Protein AF-A0A2L0NBP7-F1 (afdb_monomer)

Radius of gyration: 35.62 Å; Cα contacts (8 Å, |Δi|>4): 466; chains: 1; bounding box: 77×64×91 Å

Sequence (206 aa):
MTWGSNILGQLGDGTTTDRTTPVQVCAQGASAPCTSFLNGVTRAAAGYGHTVALRSDGTARTWGYNSSGQLGNGTTSGSTTPVRVCAVGLSAPCGTFESSLTAVAAGSQTLALRADGGVHAWGSNSFGLLGDGTTTDRSTPVRSVRSGRPRRASNRSPGPSPSPPPPTTPWRWSGPENPPLGRPGRPRHDERAGDRAAEHPRTGPA

Mean predicted aligned error: 14.27 Å

Foldseek 3Di:
DDFAQQCQLQLQCQDRDGHPDDDFHADAPDHPVHPHGDDQFPDKEDEPFKIWTQGPQQFIWIFGAFCLQQRQCQDRDGHNHTDFHAPAPDHPPHPHGGGQWDDWYYYQKIWTAHPVRWIWIAHQQCPPVRQQPDSGGHNHIHTHDDPDPPPPPPPPPPDPDDDDDDDDDDDDDDDDDDDDDDDDDDDDDYDDDDDDDDDDDDDDDD

pLDDT: mean 82.81, std 23.3, range [30.03, 98.88]

Nearest PDB structures (foldseek):
  4d9s-assembly1_A  TM=9.049E-01  e=9.715E-11  Arabidopsis thaliana
  8gqe-assembly1_B  TM=9.006E-01  e=1.094E-10  Arabidopsis thaliana
  6xzl-assembly1_A  TM=9.017E-01  e=5.737E-10  Arabidopsis thaliana
  6xzm-assembly2_B  TM=8.719E-01  e=6.852E-10  Arabidopsis thaliana
  6xzn-assembly1_A  TM=8.739E-01  e=1.569E-09  Arabidopsis thaliana

Secondary structure (DSSP, 8-state):
-EEE--TTSTT-SSS---EEEEEPPBPTT--SSPSSB---EEEEEE-SSEEEEEETTS-EEEEE--TT-TT-SS----EEEEEEPBPTT--SSPSSB--SEEEEEESSEEEEEETTS-EEEEE--TTSTT-SSS---EEEEEEPPP-PPP-------PPPPPPPPPPPPPPP--PPPPPPP-------------------------

Structure (mmCIF, N/CA/C/O backbone):
data_AF-A0A2L0NBP7-F1
#
_entry.id   AF-A0A2L0NBP7-F1
#
loop_
_atom_site.group_PDB
_atom_site.id
_atom_site.type_symbol
_atom_site.label_atom_id
_atom_site.label_alt_id
_atom_site.label_comp_id
_atom_site.label_asym_id
_atom_site.label_entity_id
_atom_site.label_seq_id
_atom_site.pdbx_PDB_ins_code
_atom_site.Cartn_x
_atom_site.Cartn_y
_atom_site.Cartn_z
_atom_site.occupancy
_atom_site.B_iso_or_equiv
_atom_site.auth_seq_id
_atom_site.auth_comp_id
_atom_site.auth_asym_id
_atom_site.auth_atom_id
_atom_site.pdbx_PDB_model_num
ATOM 1 N N . MET A 1 1 ? -10.677 -4.703 10.901 1.00 95.38 1 MET A N 1
ATOM 2 C CA . MET A 1 1 ? -10.021 -4.895 12.210 1.00 95.38 1 MET A CA 1
ATOM 3 C C . MET A 1 1 ? -8.689 -5.586 11.987 1.00 95.38 1 MET A C 1
ATOM 5 O O . MET A 1 1 ? -8.560 -6.276 10.980 1.00 95.38 1 MET A O 1
ATOM 9 N N . THR A 1 2 ? -7.744 -5.412 12.901 1.00 97.69 2 THR A N 1
ATOM 10 C CA . THR A 1 2 ? -6.413 -6.044 12.919 1.00 97.69 2 THR A CA 1
ATOM 11 C C . THR A 1 2 ? -6.094 -6.499 14.349 1.00 97.69 2 THR A C 1
ATOM 13 O O . THR A 1 2 ? -6.718 -6.022 15.294 1.00 97.69 2 THR A O 1
ATOM 16 N N . TRP A 1 3 ? -5.201 -7.469 14.527 1.00 98.38 3 TRP A N 1
ATOM 17 C CA . TRP A 1 3 ? -4.720 -7.947 15.833 1.00 98.38 3 TRP A CA 1
ATOM 18 C C . TRP A 1 3 ? -3.389 -8.689 15.650 1.00 98.38 3 TRP A C 1
ATOM 20 O O . TRP A 1 3 ? -2.999 -8.996 14.524 1.00 98.38 3 TRP A O 1
ATOM 30 N N . GLY A 1 4 ? -2.709 -8.996 16.751 1.00 98.31 4 GLY A N 1
ATOM 31 C CA . GLY A 1 4 ? -1.425 -9.690 16.790 1.00 98.31 4 GLY A CA 1
ATOM 32 C C . GLY A 1 4 ? -0.259 -8.752 17.096 1.00 98.31 4 GLY A C 1
ATOM 33 O O . GLY A 1 4 ? -0.403 -7.802 17.867 1.00 98.31 4 GLY A O 1
ATOM 34 N N . SER A 1 5 ? 0.899 -9.047 16.499 1.00 98.12 5 SER A N 1
ATOM 35 C CA . SER A 1 5 ? 2.119 -8.250 16.662 1.00 98.12 5 SER A CA 1
ATOM 36 C C . SER A 1 5 ? 1.986 -6.873 16.008 1.00 98.12 5 SER A C 1
ATOM 38 O O . SER A 1 5 ? 1.485 -6.765 14.887 1.00 98.12 5 SER A O 1
ATOM 40 N N . ASN A 1 6 ? 2.463 -5.832 16.688 1.00 98.31 6 ASN A N 1
ATOM 41 C CA . ASN A 1 6 ? 2.391 -4.440 16.252 1.00 98.31 6 ASN A CA 1
ATOM 42 C C . ASN A 1 6 ? 3.705 -3.668 16.428 1.00 98.31 6 ASN A C 1
ATOM 44 O O . ASN A 1 6 ? 3.715 -2.445 16.329 1.00 98.31 6 ASN A O 1
ATOM 48 N N . ILE A 1 7 ? 4.827 -4.340 16.679 1.00 98.12 7 ILE A N 1
ATOM 49 C CA . ILE A 1 7 ? 6.110 -3.665 16.944 1.00 98.12 7 ILE A CA 1
ATOM 50 C C . ILE A 1 7 ? 6.589 -2.750 15.799 1.00 98.12 7 ILE A C 1
ATOM 52 O O . ILE A 1 7 ? 7.400 -1.855 16.024 1.00 98.12 7 ILE A O 1
ATOM 56 N N . LEU A 1 8 ? 6.084 -2.948 14.577 1.00 98.25 8 LEU A N 1
ATOM 57 C CA . LEU A 1 8 ? 6.381 -2.139 13.389 1.00 98.25 8 LEU A CA 1
ATOM 58 C C . LEU A 1 8 ? 5.206 -1.228 12.993 1.00 98.25 8 LEU A C 1
ATOM 60 O O . LEU A 1 8 ? 5.257 -0.596 11.940 1.00 98.25 8 LEU A O 1
ATOM 64 N N . GLY A 1 9 ? 4.140 -1.171 13.798 1.00 98.31 9 GLY A N 1
ATOM 65 C CA . GLY A 1 9 ? 2.911 -0.440 13.489 1.00 98.31 9 GLY A CA 1
ATOM 66 C C . GLY A 1 9 ? 2.003 -1.145 12.478 1.00 98.31 9 GLY A C 1
ATOM 67 O O . GLY A 1 9 ? 1.113 -0.512 11.910 1.00 98.31 9 GLY A O 1
ATOM 68 N N . GLN A 1 10 ? 2.220 -2.437 12.204 1.00 98.44 10 GLN A N 1
ATOM 69 C CA . GLN A 1 10 ? 1.514 -3.188 11.158 1.00 98.44 10 GLN A CA 1
ATOM 70 C C . GLN A 1 10 ? 0.015 -3.396 11.425 1.00 98.44 10 GLN A C 1
ATOM 72 O O . GLN A 1 10 ? -0.724 -3.754 10.501 1.00 98.44 10 GLN A O 1
ATOM 77 N N . LEU A 1 11 ? -0.467 -3.127 12.644 1.00 98.56 11 LEU A N 1
ATOM 78 C CA . LEU A 1 11 ? -1.899 -3.132 12.944 1.00 98.56 11 LEU A CA 1
ATOM 79 C C . LEU A 1 11 ? -2.598 -1.845 12.500 1.00 98.56 11 LEU A C 1
ATOM 81 O O . LEU A 1 11 ? -3.805 -1.882 12.269 1.00 98.56 11 LEU A O 1
ATOM 85 N N . GLY A 1 12 ? -1.868 -0.742 12.316 1.00 98.44 12 GLY A N 1
ATOM 86 C CA . GLY A 1 12 ? -2.423 0.506 11.787 1.00 98.44 12 GLY A CA 1
ATOM 87 C C . GLY A 1 12 ? -3.319 1.263 12.771 1.00 98.44 12 GLY A C 1
ATOM 88 O O . GLY A 1 12 ? -4.146 2.072 12.352 1.00 98.44 12 GLY A O 1
ATOM 89 N N . ASP A 1 13 ? -3.203 0.972 14.066 1.00 98.44 13 ASP A N 1
ATOM 90 C CA . ASP A 1 13 ? -3.999 1.558 15.151 1.00 98.44 13 ASP A CA 1
ATOM 91 C C . ASP A 1 13 ? -3.345 2.809 15.770 1.00 98.44 13 ASP A C 1
ATOM 93 O O . ASP A 1 13 ? -3.760 3.278 16.831 1.00 98.44 13 ASP A O 1
ATOM 97 N N . GLY A 1 14 ? -2.318 3.347 15.104 1.00 98.06 14 GLY A N 1
ATOM 98 C CA . GLY A 1 14 ? -1.557 4.516 15.534 1.00 98.06 14 GLY A CA 1
ATOM 99 C C . GLY A 1 14 ? -0.575 4.241 16.672 1.00 98.06 14 GLY A C 1
ATOM 100 O O . GLY A 1 14 ? 0.074 5.174 17.139 1.00 98.06 14 GLY A O 1
ATOM 101 N N . THR A 1 15 ? -0.430 2.985 17.097 1.00 98.19 15 THR A N 1
ATOM 102 C CA . THR A 1 15 ? 0.489 2.561 18.157 1.00 98.19 15 THR A CA 1
ATOM 103 C C . THR A 1 15 ? 1.500 1.536 17.640 1.00 98.19 15 THR A C 1
ATOM 105 O O . THR A 1 15 ? 1.454 1.134 16.477 1.00 98.19 15 THR A O 1
ATOM 108 N N . THR A 1 16 ? 2.415 1.110 18.513 1.00 97.94 16 THR A N 1
ATOM 109 C CA . THR A 1 16 ? 3.295 -0.053 18.302 1.00 97.94 16 THR A CA 1
ATOM 110 C C . THR A 1 16 ? 3.046 -1.164 19.328 1.00 97.94 16 THR A C 1
ATOM 112 O O . THR A 1 16 ? 3.890 -2.028 19.562 1.00 97.94 16 THR A O 1
ATOM 115 N N . THR A 1 17 ? 1.885 -1.130 19.983 1.00 98.25 17 THR A N 1
ATOM 116 C CA . THR A 1 17 ? 1.519 -2.073 21.042 1.00 98.25 17 THR A CA 1
ATOM 117 C C . THR A 1 17 ? 0.773 -3.260 20.454 1.00 98.25 17 THR A C 1
ATOM 119 O O . THR A 1 17 ? -0.205 -3.076 19.725 1.00 98.25 17 THR A O 1
ATOM 122 N N . ASP A 1 18 ? 1.232 -4.468 20.777 1.00 98.56 18 ASP A N 1
ATOM 123 C CA . ASP A 1 18 ? 0.584 -5.717 20.380 1.00 98.56 18 ASP A CA 1
ATOM 124 C C . ASP A 1 18 ? -0.868 -5.768 20.868 1.00 98.56 18 ASP A C 1
ATOM 126 O O . ASP A 1 18 ? -1.212 -5.274 21.946 1.00 98.56 18 ASP A O 1
ATOM 130 N N . ARG A 1 19 ? -1.738 -6.395 20.077 1.00 98.31 19 ARG A N 1
ATOM 131 C CA . ARG A 1 19 ? -3.164 -6.520 20.391 1.00 98.31 19 ARG A CA 1
ATOM 132 C C . ARG A 1 19 ? -3.570 -7.980 20.384 1.00 98.31 19 ARG A C 1
ATOM 134 O O . ARG A 1 19 ? -3.557 -8.624 19.343 1.00 98.31 19 ARG A O 1
ATOM 141 N N . THR A 1 20 ? -3.988 -8.501 21.530 1.00 98.06 20 THR A N 1
ATOM 142 C CA . THR A 1 20 ? -4.549 -9.860 21.622 1.00 98.06 20 THR A CA 1
ATOM 143 C C . THR A 1 20 ? -6.029 -9.916 21.243 1.00 98.06 20 THR A C 1
ATOM 145 O O . THR A 1 20 ? -6.587 -10.999 21.086 1.00 98.06 20 THR A O 1
ATOM 148 N N . THR A 1 21 ? -6.661 -8.758 21.052 1.00 97.88 21 THR A N 1
ATOM 149 C CA . THR A 1 21 ? -8.048 -8.613 20.608 1.00 97.88 21 THR A CA 1
ATOM 150 C C . THR A 1 21 ? -8.129 -7.711 19.372 1.00 97.88 21 THR A C 1
ATOM 152 O O . THR A 1 21 ? -7.262 -6.855 19.177 1.00 97.88 21 THR A O 1
ATOM 155 N N . PRO A 1 22 ? -9.149 -7.884 18.510 1.00 98.50 22 PRO A N 1
ATOM 156 C CA . PRO A 1 22 ? -9.316 -7.053 17.322 1.00 98.50 22 PRO A CA 1
ATOM 157 C C . PRO A 1 22 ? -9.410 -5.554 17.642 1.00 98.50 22 PRO A C 1
ATOM 159 O O . PRO A 1 22 ? -10.256 -5.133 18.428 1.00 98.50 22 PRO A O 1
ATOM 162 N N . VAL A 1 23 ? -8.595 -4.743 16.965 1.00 98.44 23 VAL A N 1
ATOM 163 C CA . VAL A 1 23 ? -8.609 -3.275 17.019 1.00 98.44 23 VAL A CA 1
ATOM 164 C C . VAL A 1 23 ? -9.018 -2.678 15.667 1.00 98.44 23 VAL A C 1
ATOM 166 O O . VAL A 1 23 ? -8.826 -3.283 14.604 1.00 98.44 23 VAL A O 1
ATOM 169 N N . GLN A 1 24 ? -9.629 -1.492 15.695 1.00 98.31 24 GLN A N 1
ATOM 170 C CA . GLN A 1 24 ? -9.919 -0.728 14.483 1.00 98.31 24 GLN A CA 1
ATOM 171 C C . GLN A 1 24 ? -8.651 -0.067 13.935 1.00 98.31 24 GLN A C 1
ATOM 173 O O . GLN A 1 24 ? -7.823 0.445 14.681 1.00 98.31 24 GLN A O 1
ATOM 178 N N . VAL A 1 25 ? -8.542 -0.046 12.607 1.00 98.69 25 VAL A N 1
ATOM 179 C CA . VAL A 1 25 ? -7.457 0.639 11.897 1.00 98.69 25 VAL A CA 1
ATOM 180 C C . VAL A 1 25 ? -7.802 2.120 11.805 1.00 98.69 25 VAL A C 1
ATOM 182 O O . VAL A 1 25 ? -8.904 2.471 11.370 1.00 98.69 25 VAL A O 1
ATOM 185 N N . CYS A 1 26 ? -6.869 2.985 12.182 1.00 98.69 26 CYS A N 1
ATOM 186 C CA . CYS A 1 26 ? -7.020 4.431 12.109 1.00 98.69 26 CYS A CA 1
ATOM 187 C C . CYS A 1 26 ? -7.318 4.909 10.687 1.00 98.69 26 CYS A C 1
ATOM 189 O O . CYS A 1 26 ? -6.914 4.294 9.699 1.00 98.69 26 CYS A O 1
ATOM 191 N N . ALA A 1 27 ? -8.003 6.043 10.566 1.00 98.06 27 ALA A N 1
ATOM 192 C CA . ALA A 1 27 ? -8.067 6.749 9.298 1.00 98.06 27 ALA A CA 1
ATOM 193 C C . ALA A 1 27 ? -6.666 7.207 8.860 1.00 98.06 27 ALA A C 1
ATOM 195 O O . ALA A 1 27 ? -5.731 7.321 9.656 1.00 98.06 27 ALA A O 1
ATOM 196 N N . GLN A 1 28 ? -6.532 7.481 7.566 1.00 95.62 28 GLN A N 1
ATOM 197 C CA . GLN A 1 28 ? -5.281 7.956 6.989 1.00 95.62 28 GLN A CA 1
ATOM 198 C C . GLN A 1 28 ? -4.811 9.250 7.672 1.00 95.62 28 GLN A C 1
ATOM 200 O O . GLN A 1 28 ? -5.563 10.221 7.717 1.00 95.62 28 GLN A O 1
ATOM 205 N N . GLY A 1 29 ? -3.562 9.274 8.145 1.00 89.00 29 GLY A N 1
ATOM 206 C CA . GLY A 1 29 ? -2.963 10.450 8.790 1.00 89.00 29 GLY A CA 1
ATOM 207 C C . GLY A 1 29 ? -3.525 10.796 10.173 1.00 89.00 29 GLY A C 1
ATOM 208 O O . GLY A 1 29 ? -3.190 11.851 10.702 1.00 89.00 29 GLY A O 1
ATOM 209 N N . ALA A 1 30 ? -4.369 9.943 10.759 1.00 94.94 30 ALA A N 1
ATOM 210 C CA . ALA A 1 30 ? -4.786 10.105 12.146 1.00 94.94 30 ALA A CA 1
ATOM 211 C C . ALA A 1 30 ? -3.634 9.771 13.114 1.00 94.94 30 ALA A C 1
ATOM 213 O O . ALA A 1 30 ? -2.676 9.086 12.749 1.00 94.94 30 ALA A O 1
ATOM 214 N N . SER A 1 31 ? -3.774 10.221 14.359 1.00 93.56 31 SER A N 1
ATOM 215 C CA . SER A 1 31 ? -2.876 9.903 15.473 1.00 93.56 31 SER A CA 1
ATOM 216 C C . SER A 1 31 ? -3.651 9.156 16.554 1.00 93.56 31 SER A C 1
ATOM 218 O O . SER A 1 31 ? -4.830 9.439 16.773 1.00 93.56 31 SER A O 1
ATOM 220 N N . ALA A 1 32 ? -3.004 8.208 17.234 1.00 94.25 32 ALA A N 1
ATOM 221 C CA . ALA A 1 32 ? -3.623 7.513 18.358 1.00 94.25 32 ALA A CA 1
ATOM 222 C C . ALA A 1 32 ? -3.833 8.461 19.564 1.00 94.25 32 ALA A C 1
ATOM 224 O O . ALA A 1 32 ? -2.981 9.318 19.807 1.00 94.25 32 ALA A O 1
ATOM 225 N N . PRO A 1 33 ? -4.913 8.293 20.353 1.00 96.25 33 PRO A N 1
ATOM 226 C CA . PRO A 1 33 ? -6.029 7.375 20.125 1.00 96.25 33 PRO A CA 1
ATOM 227 C C . PRO A 1 33 ? -6.933 7.862 18.982 1.00 96.25 33 PRO A C 1
ATOM 229 O O . PRO A 1 33 ? -7.400 8.999 18.967 1.00 96.25 33 PRO A O 1
ATOM 232 N N . CYS A 1 34 ? -7.194 6.982 18.017 1.00 96.81 34 CYS A N 1
ATOM 233 C CA . CYS A 1 34 ? -7.921 7.354 16.811 1.00 96.81 34 CYS A CA 1
ATOM 234 C C . CYS A 1 34 ? -9.426 7.456 17.068 1.00 96.81 34 CYS A C 1
ATOM 236 O O . CYS A 1 34 ? -10.039 6.549 17.622 1.00 96.81 34 CYS A O 1
ATOM 238 N N . THR A 1 35 ? -10.024 8.551 16.605 1.00 97.44 35 THR A N 1
ATOM 239 C CA . THR A 1 35 ? -11.477 8.803 16.639 1.00 97.44 35 THR A CA 1
ATOM 240 C C . THR A 1 35 ? -12.132 8.666 15.263 1.00 97.44 35 THR A C 1
ATOM 242 O O . THR A 1 35 ? -13.349 8.759 15.128 1.00 97.44 35 THR A O 1
ATOM 245 N N . SER A 1 36 ? -11.325 8.432 14.228 1.00 97.81 36 SER A N 1
ATOM 246 C CA . SER A 1 36 ? -11.761 8.149 12.865 1.00 97.81 36 SER A CA 1
ATOM 247 C C . SER A 1 36 ? -11.018 6.928 12.336 1.00 97.81 36 SER A C 1
ATOM 249 O O . SER A 1 36 ? -9.847 6.706 12.657 1.00 97.81 36 SER A O 1
ATOM 251 N N . PHE A 1 37 ? -11.709 6.124 11.528 1.00 98.38 37 PHE A N 1
ATOM 252 C CA . PHE A 1 37 ? -11.243 4.794 11.144 1.00 98.38 37 PHE A CA 1
ATOM 253 C C . PHE A 1 37 ? -11.269 4.584 9.632 1.00 98.38 37 PHE A C 1
ATOM 255 O O . PHE A 1 37 ? -12.095 5.155 8.907 1.00 98.38 37 PHE A O 1
ATOM 262 N N . LEU A 1 38 ? -10.347 3.747 9.153 1.00 98.31 38 LEU A N 1
ATOM 263 C CA . LEU A 1 38 ? -10.275 3.350 7.754 1.00 98.31 38 LEU A CA 1
ATOM 264 C C . LEU A 1 38 ? -11.579 2.652 7.343 1.00 98.31 38 LEU A C 1
ATOM 266 O O . LEU A 1 38 ? -12.044 1.724 8.002 1.00 98.31 38 LEU A O 1
ATOM 270 N N . ASN A 1 39 ? -12.153 3.088 6.225 1.00 97.69 39 ASN A N 1
ATOM 271 C CA . ASN A 1 39 ? -13.436 2.609 5.718 1.00 97.69 39 ASN A CA 1
ATOM 272 C C . ASN A 1 39 ? -13.369 2.273 4.222 1.00 97.69 39 ASN A C 1
ATOM 274 O O . ASN A 1 39 ? -12.417 2.639 3.519 1.00 97.69 39 ASN A O 1
ATOM 278 N N . GLY A 1 40 ? -14.408 1.580 3.747 1.00 97.75 40 GLY A N 1
ATOM 279 C CA . GLY A 1 40 ? -14.544 1.185 2.346 1.00 97.75 40 GLY A CA 1
ATOM 280 C C . GLY A 1 40 ? -13.516 0.142 1.908 1.00 97.75 40 GLY A C 1
ATOM 281 O O . GLY A 1 40 ? -13.235 0.046 0.723 1.00 97.75 40 GLY A O 1
ATOM 282 N N . VAL A 1 41 ? -12.914 -0.605 2.838 1.00 98.50 41 VAL A N 1
ATOM 283 C CA . VAL A 1 41 ? -11.942 -1.662 2.522 1.00 98.50 41 VAL A CA 1
ATOM 284 C C . VAL A 1 41 ? -12.670 -2.862 1.917 1.00 98.50 41 VAL A C 1
ATOM 286 O O . VAL A 1 41 ? -13.593 -3.395 2.527 1.00 98.50 41 VAL A O 1
ATOM 289 N N . THR A 1 42 ? -12.241 -3.306 0.737 1.00 98.50 42 THR A N 1
ATOM 290 C CA . THR A 1 42 ? -12.803 -4.473 0.035 1.00 98.50 42 THR A CA 1
ATOM 291 C C . THR A 1 42 ? -11.868 -5.676 0.053 1.00 98.50 42 THR A C 1
ATOM 293 O O . THR A 1 42 ? -12.339 -6.811 -0.024 1.00 98.50 42 THR A O 1
ATOM 296 N N . ARG A 1 43 ? -10.552 -5.456 0.156 1.00 98.38 43 ARG A N 1
ATOM 297 C CA . ARG A 1 43 ? -9.520 -6.493 0.318 1.00 98.38 43 ARG A CA 1
ATOM 298 C C . ARG A 1 43 ? -8.390 -5.960 1.190 1.00 98.38 43 ARG A C 1
ATOM 300 O O . ARG A 1 43 ? -8.135 -4.759 1.207 1.00 98.38 43 ARG A O 1
ATOM 307 N N . ALA A 1 44 ? -7.681 -6.854 1.862 1.00 98.38 44 ALA A N 1
ATOM 308 C CA . ALA A 1 44 ? -6.451 -6.529 2.566 1.00 98.38 44 ALA A CA 1
ATOM 309 C C . ALA A 1 44 ? -5.461 -7.692 2.455 1.00 98.38 44 ALA A C 1
ATOM 311 O O . ALA A 1 44 ? -5.875 -8.836 2.269 1.00 98.38 44 ALA A O 1
ATOM 312 N N . ALA A 1 45 ? -4.174 -7.390 2.575 1.00 98.69 45 ALA A N 1
ATOM 313 C CA . ALA A 1 45 ? -3.103 -8.372 2.661 1.00 98.69 45 ALA A CA 1
ATOM 314 C C . ALA A 1 45 ? -2.062 -7.912 3.688 1.00 98.69 45 ALA A C 1
ATOM 316 O O . ALA A 1 45 ? -1.783 -6.717 3.804 1.00 98.69 45 ALA A O 1
ATOM 317 N N . ALA A 1 46 ? -1.495 -8.865 4.423 1.00 97.94 46 ALA A N 1
ATOM 318 C CA . ALA A 1 46 ? -0.403 -8.636 5.359 1.00 97.94 46 ALA A CA 1
ATOM 319 C C . ALA A 1 46 ? 0.894 -9.199 4.766 1.00 97.94 46 ALA A C 1
ATOM 321 O O . ALA A 1 46 ? 0.916 -10.334 4.294 1.00 97.94 46 ALA A O 1
ATOM 322 N N . GLY A 1 47 ? 1.948 -8.388 4.767 1.00 96.44 47 GLY A N 1
ATOM 323 C CA . GLY A 1 47 ? 3.311 -8.796 4.439 1.00 96.44 47 GLY A CA 1
ATOM 324 C C . GLY A 1 47 ? 4.118 -9.116 5.698 1.00 96.44 47 GLY A C 1
ATOM 325 O O . GLY A 1 47 ? 3.562 -9.315 6.775 1.00 96.44 47 GLY A O 1
ATOM 326 N N . TYR A 1 48 ? 5.449 -9.111 5.580 1.00 93.69 48 TYR A N 1
ATOM 327 C CA . TYR A 1 48 ? 6.355 -9.445 6.696 1.00 93.69 48 TYR A CA 1
ATOM 328 C C . TYR A 1 48 ? 6.174 -8.544 7.932 1.00 93.69 48 TYR A C 1
ATOM 330 O O . TYR A 1 48 ? 6.254 -8.994 9.069 1.00 93.69 48 TYR A O 1
ATOM 338 N N . GLY A 1 49 ? 5.921 -7.257 7.703 1.00 97.44 49 GLY A N 1
ATOM 339 C CA . GLY A 1 49 ? 5.762 -6.262 8.765 1.00 97.44 49 GLY A CA 1
ATOM 340 C C . GLY A 1 49 ? 4.963 -5.042 8.329 1.00 97.44 49 GLY A C 1
ATOM 341 O O . GLY A 1 49 ? 5.009 -4.015 8.992 1.00 97.44 49 GLY A O 1
ATOM 342 N N . HIS A 1 50 ? 4.274 -5.125 7.195 1.00 98.75 50 HIS A N 1
ATOM 343 C CA . HIS A 1 50 ? 3.444 -4.057 6.656 1.00 98.75 50 HIS A CA 1
ATOM 344 C C . HIS A 1 50 ? 2.112 -4.647 6.203 1.00 98.75 50 HIS A C 1
ATOM 346 O O . HIS A 1 50 ? 2.008 -5.845 5.941 1.00 98.75 50 HIS A O 1
ATOM 352 N N . THR A 1 51 ? 1.106 -3.800 6.083 1.00 98.81 51 THR A N 1
ATOM 353 C CA . THR A 1 51 ? -0.236 -4.185 5.662 1.00 98.81 51 THR A CA 1
ATOM 354 C C . THR A 1 51 ? -0.664 -3.289 4.514 1.00 98.81 51 THR A C 1
ATOM 356 O O . THR A 1 51 ? -0.341 -2.100 4.485 1.00 98.81 51 THR A O 1
ATOM 359 N N . VAL A 1 52 ? -1.402 -3.857 3.564 1.00 98.81 52 VAL A N 1
ATOM 360 C CA . VAL A 1 52 ? -2.037 -3.139 2.460 1.00 98.81 52 VAL A CA 1
ATOM 361 C C . VAL A 1 52 ? -3.542 -3.382 2.488 1.00 98.81 52 VAL A C 1
ATOM 363 O O . VAL A 1 52 ? -4.003 -4.506 2.682 1.00 98.81 52 VAL A O 1
ATOM 366 N N . ALA A 1 53 ? -4.320 -2.329 2.265 1.00 98.75 53 ALA A N 1
ATOM 367 C CA . ALA A 1 53 ? -5.763 -2.380 2.091 1.00 98.75 53 ALA A CA 1
ATOM 368 C C . ALA A 1 53 ? -6.158 -1.775 0.745 1.00 98.75 53 ALA A C 1
ATOM 370 O O . ALA A 1 53 ? -5.800 -0.638 0.435 1.00 98.75 53 ALA A O 1
ATOM 371 N N . LEU A 1 54 ? -6.947 -2.522 -0.022 1.00 98.81 54 LEU A N 1
ATOM 372 C CA . LEU A 1 54 ? -7.651 -2.042 -1.202 1.00 98.81 54 LEU A CA 1
ATOM 373 C C . LEU A 1 54 ? -9.012 -1.495 -0.784 1.00 98.81 54 LEU A C 1
ATOM 375 O O . LEU A 1 54 ? -9.770 -2.164 -0.075 1.00 98.81 54 LEU A O 1
ATOM 379 N N . ARG A 1 55 ? -9.331 -0.292 -1.250 1.00 98.56 55 ARG A N 1
ATOM 380 C CA . ARG A 1 55 ? -10.623 0.353 -1.032 1.00 98.56 55 ARG A CA 1
ATOM 381 C C . ARG A 1 55 ? -11.553 0.161 -2.231 1.00 98.56 55 ARG A C 1
ATOM 383 O O . ARG A 1 55 ? -11.113 -0.094 -3.349 1.00 98.56 55 ARG A O 1
ATOM 390 N N . SER A 1 56 ? -12.854 0.318 -2.001 1.00 98.31 56 SER A N 1
ATOM 391 C CA . SER A 1 56 ? -13.911 0.225 -3.016 1.00 98.31 56 SER A CA 1
ATOM 392 C C . SER A 1 56 ? -13.810 1.296 -4.103 1.00 98.31 56 SER A C 1
ATOM 394 O O . SER A 1 56 ? -14.341 1.105 -5.188 1.00 98.31 56 SER A O 1
ATOM 396 N N . ASP A 1 57 ? -13.110 2.400 -3.829 1.00 98.06 57 ASP A N 1
ATOM 397 C CA . ASP A 1 57 ? -12.782 3.449 -4.803 1.00 98.06 57 ASP A CA 1
ATOM 398 C C . ASP A 1 57 ? -11.607 3.072 -5.734 1.00 98.06 57 ASP A C 1
ATOM 400 O O . ASP A 1 57 ? -11.165 3.880 -6.550 1.00 98.06 57 ASP A O 1
ATOM 404 N N . GLY A 1 58 ? -11.077 1.850 -5.610 1.00 98.31 58 GLY A N 1
ATOM 405 C CA . GLY A 1 58 ? -9.958 1.353 -6.405 1.00 98.31 58 GLY A CA 1
ATOM 406 C C . GLY A 1 58 ? -8.598 1.910 -5.984 1.00 98.31 58 GLY A C 1
ATOM 407 O O . GLY A 1 58 ? -7.637 1.743 -6.733 1.00 98.31 58 GLY A O 1
ATOM 408 N N . THR A 1 59 ? -8.488 2.572 -4.828 1.00 98.38 59 THR A N 1
ATOM 409 C CA . THR A 1 59 ? -7.216 3.070 -4.281 1.00 98.38 59 THR A CA 1
ATOM 410 C C . THR A 1 59 ? -6.672 2.159 -3.177 1.00 98.38 59 THR A C 1
ATOM 412 O O . THR A 1 59 ? -7.426 1.464 -2.494 1.00 98.38 59 THR A O 1
ATOM 415 N N . ALA A 1 60 ? -5.351 2.170 -2.968 1.00 98.31 60 ALA A N 1
ATOM 416 C CA . ALA A 1 60 ? -4.700 1.414 -1.895 1.00 98.31 60 ALA A CA 1
ATOM 417 C C . ALA A 1 60 ? -4.238 2.311 -0.741 1.00 98.31 60 ALA A C 1
ATOM 419 O O . ALA A 1 60 ? -3.842 3.465 -0.944 1.00 98.31 60 ALA A O 1
ATOM 420 N N . ARG A 1 61 ? -4.256 1.761 0.473 1.00 98.75 61 ARG A N 1
ATOM 421 C CA . ARG A 1 61 ? -3.592 2.315 1.656 1.00 98.75 61 ARG A CA 1
ATOM 422 C C . ARG A 1 61 ? -2.639 1.293 2.248 1.00 98.75 61 ARG A C 1
ATOM 424 O O . ARG A 1 61 ? -2.947 0.107 2.244 1.00 98.75 61 ARG A O 1
ATOM 431 N N . THR A 1 62 ? -1.509 1.758 2.753 1.00 98.75 62 THR A N 1
ATOM 432 C CA . THR A 1 62 ? -0.435 0.919 3.298 1.00 98.75 62 THR A CA 1
ATOM 433 C C . THR A 1 62 ? 0.002 1.451 4.658 1.00 98.75 62 THR A C 1
ATOM 435 O O . THR A 1 62 ? -0.113 2.645 4.911 1.00 98.75 62 THR A O 1
ATOM 438 N N . TRP A 1 63 ? 0.451 0.588 5.565 1.00 98.88 63 TRP A N 1
ATOM 439 C CA . TRP A 1 63 ? 1.038 0.982 6.855 1.00 98.88 63 TRP A CA 1
ATOM 440 C C . TRP A 1 63 ? 1.959 -0.116 7.394 1.00 98.88 63 TRP A C 1
ATOM 442 O O . TRP A 1 63 ? 1.975 -1.232 6.879 1.00 98.88 63 TRP A O 1
ATOM 452 N N . GLY A 1 64 ? 2.718 0.202 8.435 1.00 98.75 64 GLY A N 1
ATOM 453 C CA . GLY A 1 64 ? 3.703 -0.653 9.081 1.00 98.75 64 GLY A CA 1
ATOM 454 C C . GLY A 1 64 ? 5.131 -0.364 8.614 1.00 98.75 64 GLY A C 1
ATOM 455 O O . GLY A 1 64 ? 5.520 0.785 8.391 1.00 98.75 64 GLY A O 1
ATOM 456 N N . TYR A 1 65 ? 5.910 -1.430 8.469 1.00 98.75 65 TYR A N 1
ATOM 457 C CA . TYR A 1 65 ? 7.307 -1.437 8.045 1.00 98.75 65 TYR A CA 1
ATOM 458 C C . TYR A 1 65 ? 7.523 -0.859 6.640 1.00 98.75 65 TYR A C 1
ATOM 460 O O . TYR A 1 65 ? 6.714 -1.089 5.742 1.00 98.75 65 TYR A O 1
ATOM 468 N N . ASN A 1 66 ? 8.635 -0.138 6.442 1.00 98.62 66 ASN A N 1
ATOM 469 C CA . ASN A 1 66 ? 8.910 0.550 5.175 1.00 98.62 66 ASN A CA 1
ATOM 470 C C . ASN A 1 66 ? 10.396 0.632 4.764 1.00 98.62 66 ASN A C 1
ATOM 472 O O . ASN A 1 66 ? 10.732 1.450 3.916 1.00 98.62 66 ASN A O 1
ATOM 476 N N . SER A 1 67 ? 11.315 -0.151 5.335 1.00 98.56 67 SER A N 1
ATOM 477 C CA . SER A 1 67 ? 12.762 0.060 5.101 1.00 98.56 67 SER A CA 1
ATOM 478 C C . SER A 1 67 ? 13.190 -0.028 3.625 1.00 98.56 67 SER A C 1
ATOM 480 O O . SER A 1 67 ? 14.082 0.705 3.209 1.00 98.56 67 SER A O 1
ATOM 482 N N . SER A 1 68 ? 12.519 -0.871 2.832 1.00 98.44 68 SER A N 1
ATOM 483 C CA . SER A 1 68 ? 12.728 -1.003 1.380 1.00 98.44 68 SER A CA 1
ATOM 484 C C . SER A 1 68 ? 11.669 -0.258 0.567 1.00 98.44 68 SER A C 1
ATOM 486 O O . SER A 1 68 ? 11.535 -0.485 -0.633 1.00 98.44 68 SER A O 1
ATOM 488 N N . GLY A 1 69 ? 10.853 0.583 1.203 1.00 98.38 69 GLY A N 1
ATOM 489 C CA . GLY A 1 69 ? 9.788 1.309 0.523 1.00 98.38 69 GLY A CA 1
ATOM 490 C C . GLY A 1 69 ? 8.495 0.511 0.323 1.00 98.38 69 GLY A C 1
ATOM 491 O O . GLY A 1 69 ? 7.740 0.810 -0.600 1.00 98.38 69 GLY A O 1
ATOM 492 N N . GLN A 1 70 ? 8.212 -0.503 1.158 1.00 98.75 70 GLN A N 1
ATOM 493 C CA . GLN A 1 70 ? 7.013 -1.356 1.038 1.00 98.75 70 GLN A CA 1
ATOM 494 C C . GLN A 1 70 ? 5.682 -0.587 1.094 1.00 98.75 70 GLN A C 1
ATOM 496 O O . GLN A 1 70 ? 4.665 -1.071 0.591 1.00 98.75 70 GLN A O 1
ATOM 501 N N . LEU A 1 71 ? 5.669 0.621 1.663 1.00 98.69 71 LEU A N 1
ATOM 502 C CA . LEU A 1 71 ? 4.480 1.467 1.719 1.00 98.69 71 LEU A CA 1
ATOM 503 C C . LEU A 1 71 ? 4.195 2.181 0.394 1.00 98.69 71 LEU A C 1
ATOM 505 O O . LEU A 1 71 ? 3.051 2.572 0.170 1.00 98.69 71 LEU A O 1
ATOM 509 N N . GLY A 1 72 ? 5.179 2.332 -0.496 1.00 98.50 72 GLY A N 1
ATOM 510 C CA . GLY A 1 72 ? 4.966 2.922 -1.822 1.00 98.50 72 GLY A CA 1
ATOM 511 C C . GLY A 1 72 ? 4.635 4.418 -1.790 1.00 98.50 72 GLY A C 1
ATOM 512 O O . GLY A 1 72 ? 4.064 4.945 -2.742 1.00 98.50 72 GLY A O 1
ATOM 513 N N . ASN A 1 73 ? 4.934 5.102 -0.684 1.00 98.25 73 ASN A N 1
ATOM 514 C CA . ASN A 1 73 ? 4.661 6.527 -0.458 1.00 98.25 73 ASN A CA 1
ATOM 515 C C . ASN A 1 73 ? 5.859 7.435 -0.811 1.00 98.25 73 ASN A C 1
ATOM 517 O O . ASN A 1 73 ? 5.862 8.617 -0.468 1.00 98.25 73 ASN A O 1
ATOM 521 N N . GLY A 1 74 ? 6.880 6.879 -1.465 1.00 97.94 74 GLY A N 1
ATOM 522 C CA . GLY A 1 74 ? 8.112 7.557 -1.857 1.00 97.94 74 GLY A CA 1
ATOM 523 C C . GLY A 1 74 ? 9.114 7.763 -0.723 1.00 97.94 74 GLY A C 1
ATOM 524 O O . GLY A 1 74 ? 10.122 8.431 -0.935 1.00 97.94 74 GLY A O 1
ATOM 525 N N . THR A 1 75 ? 8.877 7.183 0.456 1.00 97.81 75 THR A N 1
ATOM 526 C CA . THR A 1 75 ? 9.805 7.215 1.595 1.00 97.81 75 THR A CA 1
ATOM 527 C C . THR A 1 75 ? 10.222 5.802 2.004 1.00 97.81 75 THR A C 1
ATOM 529 O O . THR A 1 75 ? 9.685 4.816 1.498 1.00 97.81 75 THR A O 1
ATOM 532 N N . THR A 1 76 ? 11.174 5.706 2.934 1.00 98.19 76 THR A N 1
ATOM 533 C CA . THR A 1 76 ? 11.571 4.454 3.605 1.00 98.19 76 THR A CA 1
ATOM 534 C C . THR A 1 76 ? 11.238 4.449 5.104 1.00 98.19 76 THR A C 1
ATOM 536 O O . THR A 1 76 ? 11.641 3.560 5.855 1.00 98.19 76 THR A O 1
ATOM 539 N N . SER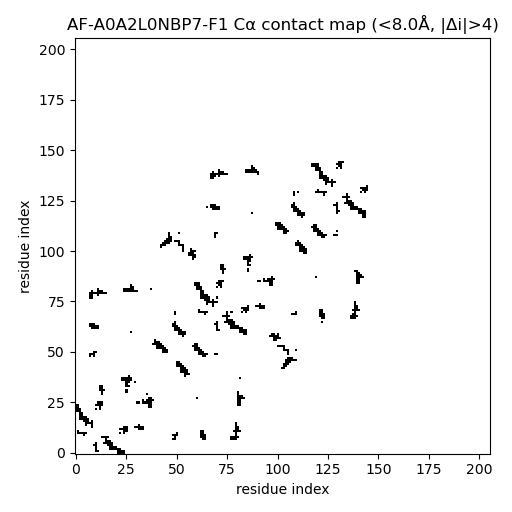 A 1 77 ? 10.471 5.442 5.561 1.00 98.25 77 SER A N 1
ATOM 540 C CA . SER A 1 77 ? 10.040 5.560 6.956 1.00 98.25 77 SER A CA 1
ATOM 541 C C . SER A 1 77 ? 8.747 4.787 7.182 1.00 98.25 77 SER A C 1
ATOM 543 O O . SER A 1 77 ? 7.796 4.938 6.410 1.00 98.25 77 SER A O 1
ATOM 545 N N . GLY A 1 78 ? 8.712 3.958 8.229 1.00 98.38 78 GLY A N 1
ATOM 546 C CA . GLY A 1 78 ? 7.510 3.225 8.633 1.00 98.38 78 GLY A CA 1
ATOM 547 C C . GLY A 1 78 ? 6.368 4.152 9.054 1.00 98.38 78 GLY A C 1
ATOM 548 O O . GLY A 1 78 ? 6.577 5.337 9.320 1.00 98.38 78 GLY A O 1
ATOM 549 N N . SER A 1 79 ? 5.152 3.614 9.126 1.00 98.56 79 SER A N 1
ATOM 550 C CA . SER A 1 79 ? 3.980 4.374 9.566 1.00 98.56 79 SER A CA 1
ATOM 551 C C . SER A 1 79 ? 3.036 3.525 10.406 1.00 98.56 79 SER A C 1
ATOM 553 O O . SER A 1 79 ? 2.649 2.441 9.991 1.00 98.56 79 SER A O 1
ATOM 555 N N . THR A 1 80 ? 2.629 4.021 11.574 1.00 98.62 80 THR A N 1
ATOM 556 C CA . THR A 1 80 ? 1.661 3.339 12.452 1.00 98.62 80 THR A CA 1
ATOM 557 C C . THR A 1 80 ? 0.207 3.592 12.048 1.00 98.62 80 THR A C 1
ATOM 559 O O . THR A 1 80 ? -0.703 3.030 12.656 1.00 98.62 80 THR A O 1
ATOM 562 N N . THR A 1 81 ? -0.037 4.416 11.024 1.00 98.50 81 THR A N 1
ATOM 563 C CA . THR A 1 81 ? -1.365 4.649 10.446 1.00 98.50 81 THR A CA 1
ATOM 564 C C . THR A 1 81 ? -1.332 4.554 8.921 1.00 98.50 81 THR A C 1
ATOM 566 O O . THR A 1 81 ? -0.267 4.655 8.311 1.00 98.50 81 THR A O 1
ATOM 569 N N . PRO A 1 82 ? -2.482 4.318 8.262 1.00 98.69 82 PRO A N 1
ATOM 570 C CA . PRO A 1 82 ? -2.521 4.195 6.810 1.00 98.69 82 PRO A CA 1
ATOM 571 C C . PRO A 1 82 ? -1.990 5.440 6.084 1.00 98.69 82 PRO A C 1
ATOM 573 O O . PRO A 1 82 ? -2.412 6.564 6.357 1.00 98.69 82 PRO A O 1
ATOM 576 N N . VAL A 1 83 ? -1.132 5.231 5.087 1.00 98.50 83 VAL A N 1
ATOM 577 C CA . VAL A 1 83 ? -0.660 6.238 4.129 1.00 98.50 83 VAL A CA 1
ATOM 578 C C . VAL A 1 83 ? -1.161 5.922 2.720 1.00 98.50 83 VAL A C 1
ATOM 580 O O . VAL A 1 83 ? -1.615 4.812 2.428 1.00 98.50 83 VAL A O 1
ATOM 583 N N . ARG A 1 84 ? -1.129 6.918 1.827 1.00 98.25 84 ARG A N 1
ATOM 584 C CA . ARG A 1 84 ? -1.460 6.714 0.409 1.00 98.25 84 ARG A CA 1
ATOM 585 C C . ARG A 1 84 ? -0.258 6.181 -0.355 1.00 98.25 84 ARG A C 1
ATOM 587 O O . ARG A 1 84 ? 0.865 6.617 -0.118 1.00 98.25 84 ARG A O 1
ATOM 594 N N . VAL A 1 85 ? -0.543 5.336 -1.338 1.00 98.62 85 VAL A N 1
ATOM 595 C CA . VAL A 1 85 ? 0.440 4.829 -2.298 1.00 98.62 85 VAL A CA 1
ATOM 596 C C . VAL A 1 85 ? 0.539 5.797 -3.479 1.00 98.62 85 VAL A C 1
ATOM 598 O O . VAL A 1 85 ? -0.481 6.126 -4.089 1.00 98.62 85 VAL A O 1
ATOM 601 N N . CYS A 1 86 ? 1.744 6.273 -3.787 1.00 98.56 86 CYS A N 1
ATOM 602 C CA . CYS A 1 86 ? 2.024 7.162 -4.917 1.00 98.56 86 CYS A CA 1
ATOM 603 C C . CYS A 1 86 ? 1.652 6.517 -6.246 1.00 98.56 86 CYS A C 1
ATOM 605 O O . CYS A 1 86 ? 1.797 5.314 -6.380 1.00 98.56 86 CYS A O 1
ATOM 607 N N . ALA A 1 87 ? 1.256 7.298 -7.248 1.00 97.88 87 ALA A N 1
ATOM 608 C CA . ALA A 1 87 ? 1.167 6.767 -8.605 1.00 97.88 87 ALA A CA 1
ATOM 609 C C . ALA A 1 87 ? 2.550 6.320 -9.128 1.00 97.88 87 ALA A C 1
ATOM 611 O O . ALA A 1 87 ? 3.587 6.827 -8.687 1.00 97.88 87 ALA A O 1
ATOM 612 N N . VAL A 1 88 ? 2.554 5.389 -10.087 1.00 96.69 88 VAL A N 1
ATOM 613 C CA . VAL A 1 88 ? 3.782 4.889 -10.729 1.00 96.69 88 VAL A CA 1
ATOM 614 C C . VAL A 1 88 ? 4.729 5.998 -11.187 1.00 96.69 88 VAL A C 1
ATOM 616 O O . VAL A 1 88 ? 4.316 6.947 -11.854 1.00 96.69 88 VAL A O 1
ATOM 619 N N . GLY A 1 89 ? 6.024 5.796 -10.923 1.00 88.38 89 GLY A N 1
ATOM 620 C CA . GLY A 1 89 ? 7.110 6.614 -11.472 1.00 88.38 89 GLY A CA 1
ATOM 621 C C . GLY A 1 89 ? 7.286 7.979 -10.807 1.00 88.38 89 GLY A C 1
ATOM 622 O O . GLY A 1 89 ? 8.008 8.821 -11.334 1.00 88.38 89 GLY A O 1
ATOM 623 N N . LEU A 1 90 ? 6.628 8.209 -9.671 1.00 93.50 90 LEU A N 1
ATOM 624 C CA . LEU A 1 90 ? 6.791 9.425 -8.883 1.00 93.50 90 LEU A CA 1
ATOM 625 C C . LEU A 1 90 ? 7.899 9.293 -7.834 1.00 93.50 90 LEU A C 1
ATOM 627 O O . LEU A 1 90 ? 8.360 8.196 -7.523 1.00 93.50 90 LEU A O 1
ATOM 631 N N . SER A 1 91 ? 8.252 10.432 -7.244 1.00 91.81 91 SER A N 1
ATOM 632 C CA . SER A 1 91 ? 9.056 10.548 -6.026 1.00 91.81 91 SER A CA 1
ATOM 633 C C . SER A 1 91 ? 8.259 11.322 -4.975 1.00 91.81 91 SER A C 1
ATOM 635 O O . SER A 1 91 ? 7.365 12.097 -5.322 1.00 91.81 91 SER A O 1
ATOM 637 N N . ALA A 1 92 ? 8.560 11.123 -3.690 1.00 92.19 92 ALA A N 1
ATOM 638 C CA . ALA A 1 92 ? 7.930 11.910 -2.632 1.00 92.19 92 ALA A CA 1
ATOM 639 C C . ALA A 1 92 ? 8.345 13.400 -2.706 1.00 92.19 92 ALA A C 1
ATOM 641 O O . ALA A 1 92 ? 9.492 13.686 -3.050 1.00 92.19 92 ALA A O 1
ATOM 642 N N . PRO A 1 93 ? 7.462 14.345 -2.322 1.00 94.50 93 PRO A N 1
ATOM 643 C CA . PRO A 1 93 ? 6.054 14.146 -1.981 1.00 94.50 93 PRO A CA 1
ATOM 644 C C . PRO A 1 93 ? 5.190 13.936 -3.234 1.00 94.50 93 PRO A C 1
ATOM 646 O O . PRO A 1 93 ? 5.254 14.689 -4.201 1.00 94.50 93 PRO A O 1
ATOM 649 N N . CYS A 1 94 ? 4.335 12.917 -3.200 1.00 94.81 94 CYS A N 1
ATOM 650 C CA . CYS A 1 94 ? 3.510 12.561 -4.350 1.00 94.81 94 CYS A CA 1
ATOM 651 C C . CYS A 1 94 ? 2.257 13.441 -4.435 1.00 94.81 94 CYS A C 1
ATOM 653 O O . CYS A 1 94 ? 1.563 13.631 -3.437 1.00 94.81 94 CYS A O 1
ATOM 655 N N . GLY A 1 95 ? 1.947 13.946 -5.634 1.00 94.75 95 GLY A N 1
ATOM 656 C CA . GLY A 1 95 ? 0.719 14.704 -5.916 1.00 94.75 95 GLY A CA 1
ATOM 657 C C . GLY A 1 95 ? -0.447 13.843 -6.413 1.00 94.75 95 GLY A C 1
ATOM 658 O O . GLY A 1 95 ? -1.604 14.237 -6.291 1.00 94.75 95 GLY A O 1
ATOM 659 N N . THR A 1 96 ? -0.158 12.651 -6.941 1.00 97.44 96 THR A N 1
ATOM 660 C CA . THR A 1 96 ? -1.156 11.694 -7.440 1.00 97.44 96 THR A CA 1
ATOM 661 C C . THR A 1 96 ? -0.906 10.298 -6.865 1.00 97.44 96 THR A C 1
ATOM 663 O O . THR A 1 96 ? 0.199 9.974 -6.419 1.00 97.44 96 THR A O 1
ATOM 666 N N . PHE A 1 97 ? -1.960 9.480 -6.819 1.00 97.75 97 PHE A N 1
ATOM 667 C CA . PHE A 1 97 ? -1.990 8.218 -6.071 1.00 97.75 97 PHE A CA 1
ATOM 6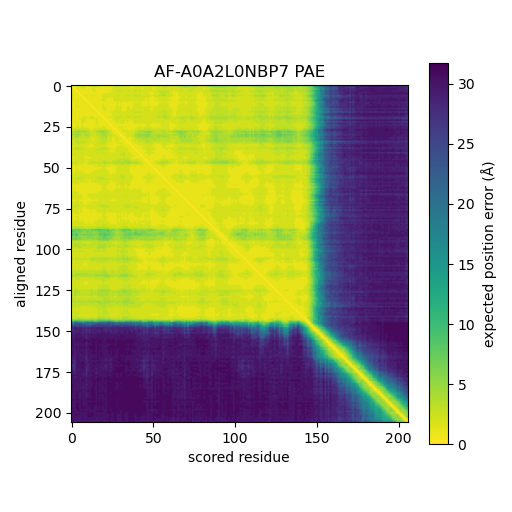68 C C . PHE A 1 97 ? -2.519 7.071 -6.923 1.00 97.75 97 PHE A C 1
ATOM 670 O O . PHE A 1 97 ? -3.265 7.294 -7.881 1.00 97.75 97 PHE A O 1
ATOM 677 N N . GLU A 1 98 ? -2.149 5.845 -6.551 1.00 97.06 98 GLU A N 1
ATOM 678 C CA . GLU A 1 98 ? -2.651 4.635 -7.204 1.00 97.06 98 GLU A CA 1
ATOM 679 C C . GLU A 1 98 ? -4.179 4.570 -7.177 1.00 97.06 98 GLU A C 1
ATOM 681 O O . GLU A 1 98 ? -4.828 4.825 -6.157 1.00 97.06 98 GLU A O 1
ATOM 686 N N . SER A 1 99 ? -4.737 4.188 -8.320 1.00 97.56 99 SER A N 1
ATOM 687 C CA . SER A 1 99 ? -6.171 4.060 -8.551 1.00 97.56 99 SER A CA 1
ATOM 688 C C . SER A 1 99 ? -6.451 2.958 -9.574 1.00 97.56 99 SER A C 1
ATOM 690 O O . SER A 1 99 ? -5.547 2.466 -10.258 1.00 97.56 99 SER A O 1
ATOM 692 N N . SER A 1 100 ? -7.727 2.590 -9.720 1.00 97.94 100 SER A N 1
ATOM 693 C CA . SER A 1 100 ? -8.164 1.502 -10.610 1.00 97.94 100 SER A CA 1
ATOM 694 C C . SER A 1 100 ? -7.521 0.149 -10.273 1.00 97.94 100 SER A C 1
ATOM 696 O O . SER A 1 100 ? -7.237 -0.650 -11.169 1.00 97.94 100 SER A O 1
ATOM 698 N N . LEU A 1 101 ? -7.258 -0.095 -8.988 1.00 98.56 101 LEU A N 1
ATOM 699 C CA . LEU A 1 101 ? -6.765 -1.368 -8.475 1.00 98.56 101 LEU A CA 1
ATOM 700 C C . LEU A 1 101 ? -7.932 -2.336 -8.243 1.00 98.56 101 LEU A C 1
ATOM 702 O O . LEU A 1 101 ? -8.998 -1.937 -7.776 1.00 98.56 101 LEU A O 1
ATOM 706 N N . THR A 1 102 ? -7.720 -3.614 -8.540 1.00 98.56 102 THR A N 1
ATOM 707 C CA . THR A 1 102 ? -8.721 -4.684 -8.386 1.00 98.56 102 THR A CA 1
ATOM 708 C C . THR A 1 102 ? -8.286 -5.770 -7.405 1.00 98.56 102 THR A C 1
ATOM 710 O O . THR A 1 102 ? -9.137 -6.450 -6.832 1.00 98.56 102 THR A O 1
ATOM 713 N N . ALA A 1 103 ? -6.982 -5.919 -7.159 1.00 98.62 103 ALA A N 1
ATOM 714 C CA . ALA A 1 103 ? -6.442 -6.814 -6.139 1.00 98.62 103 ALA A CA 1
ATOM 715 C C . ALA A 1 103 ? -5.116 -6.285 -5.578 1.00 98.62 103 ALA A C 1
ATOM 717 O O . ALA A 1 103 ? -4.403 -5.537 -6.248 1.00 98.62 103 ALA A O 1
ATOM 718 N N . VAL A 1 104 ? -4.785 -6.702 -4.355 1.00 98.75 104 VAL A N 1
ATOM 719 C CA . VAL A 1 104 ? -3.519 -6.397 -3.674 1.00 98.75 104 VAL A CA 1
ATOM 720 C C . VAL A 1 104 ? -2.948 -7.664 -3.039 1.00 98.75 104 VAL A C 1
ATOM 722 O O . VAL A 1 104 ? -3.707 -8.530 -2.604 1.00 98.75 104 VAL A O 1
ATOM 725 N N . ALA A 1 105 ? -1.624 -7.757 -2.975 1.00 98.62 105 ALA A N 1
ATOM 726 C CA . ALA A 1 105 ? -0.888 -8.798 -2.267 1.00 98.62 105 ALA A CA 1
ATOM 727 C C . ALA A 1 105 ? 0.358 -8.195 -1.601 1.00 98.62 105 ALA A C 1
ATOM 729 O O . ALA A 1 105 ? 0.879 -7.179 -2.064 1.00 98.62 105 ALA A O 1
ATOM 730 N N . ALA A 1 106 ? 0.831 -8.822 -0.525 1.00 98.00 106 ALA A N 1
ATOM 731 C CA . ALA A 1 106 ? 1.970 -8.345 0.250 1.00 98.00 106 ALA A CA 1
ATOM 732 C C . ALA A 1 106 ? 2.893 -9.503 0.660 1.00 98.00 106 ALA A C 1
ATOM 734 O O . ALA A 1 106 ? 2.431 -10.578 1.034 1.00 98.00 106 ALA A O 1
ATOM 735 N N . GLY A 1 107 ? 4.198 -9.254 0.583 1.00 96.94 107 GLY A N 1
ATOM 736 C CA . GLY A 1 107 ? 5.294 -10.112 1.030 1.00 96.94 107 GLY A CA 1
ATOM 737 C C . GLY A 1 107 ? 6.379 -9.258 1.696 1.00 96.94 107 GLY A C 1
ATOM 738 O O . GLY A 1 107 ? 6.089 -8.498 2.624 1.00 96.94 107 GLY A O 1
ATOM 739 N N . SER A 1 108 ? 7.623 -9.336 1.215 1.00 97.00 108 SER A N 1
ATOM 740 C CA . SER A 1 108 ? 8.662 -8.317 1.484 1.00 97.00 108 SER A CA 1
ATOM 741 C C . SER A 1 108 ? 8.519 -7.079 0.581 1.00 97.00 108 SER A C 1
ATOM 743 O O . SER A 1 108 ? 9.156 -6.048 0.810 1.00 97.00 108 SER A O 1
ATOM 745 N N . GLN A 1 109 ? 7.664 -7.196 -0.430 1.00 98.25 109 GLN A N 1
ATOM 746 C CA . GLN A 1 109 ? 7.240 -6.221 -1.422 1.00 98.25 109 GLN A CA 1
ATOM 747 C C . GLN A 1 109 ? 5.707 -6.154 -1.455 1.00 98.25 109 GLN A C 1
ATOM 749 O O . GLN A 1 109 ? 5.028 -7.045 -0.940 1.00 98.25 109 GLN A O 1
ATOM 754 N N . THR A 1 110 ? 5.161 -5.148 -2.121 1.00 98.75 110 THR A N 1
ATOM 755 C CA . THR A 1 110 ? 3.722 -5.008 -2.350 1.00 98.75 110 THR A CA 1
ATOM 756 C C . THR A 1 110 ? 3.429 -5.123 -3.837 1.00 98.75 110 THR A C 1
ATOM 758 O O . THR A 1 110 ? 4.143 -4.555 -4.664 1.00 98.75 110 THR A O 1
ATOM 761 N N . LEU A 1 111 ? 2.366 -5.851 -4.173 1.00 98.56 111 LEU A N 1
ATOM 762 C CA . LEU A 1 111 ? 1.869 -6.021 -5.534 1.00 98.56 111 LEU A CA 1
ATOM 763 C C . LEU A 1 111 ? 0.423 -5.531 -5.617 1.00 98.56 111 LEU A C 1
ATOM 765 O O . LEU A 1 111 ? -0.384 -5.787 -4.721 1.00 98.56 111 LEU A O 1
ATOM 769 N N . ALA A 1 112 ? 0.077 -4.884 -6.723 1.00 98.56 112 ALA A N 1
ATOM 770 C CA . ALA A 1 112 ? -1.282 -4.463 -7.020 1.00 98.56 112 ALA A CA 1
ATOM 771 C C . ALA A 1 112 ? -1.655 -4.788 -8.469 1.00 98.56 112 ALA A C 1
ATOM 773 O O . ALA A 1 112 ? -0.949 -4.419 -9.409 1.00 98.56 112 ALA A O 1
ATOM 774 N N . LEU A 1 113 ? -2.789 -5.466 -8.645 1.00 98.50 113 LEU A N 1
ATOM 775 C CA . LEU A 1 113 ? -3.393 -5.716 -9.950 1.00 98.50 113 LEU A CA 1
ATOM 776 C C . LEU A 1 113 ? -4.311 -4.552 -10.311 1.00 98.50 113 LEU A C 1
ATOM 778 O O . LEU A 1 113 ? -5.116 -4.109 -9.490 1.00 98.50 113 LEU A O 1
ATOM 782 N N . ARG A 1 114 ? -4.219 -4.091 -11.553 1.00 98.00 114 ARG A N 1
ATOM 783 C CA . ARG A 1 114 ? -5.065 -3.038 -12.112 1.00 98.00 114 ARG A CA 1
ATOM 784 C C . ARG A 1 114 ? -6.211 -3.591 -12.938 1.00 98.00 114 ARG A C 1
ATOM 786 O O . ARG A 1 114 ? -6.147 -4.702 -13.459 1.00 98.00 114 ARG A O 1
ATOM 793 N N . ALA A 1 115 ? -7.234 -2.764 -13.125 1.00 97.19 115 ALA A N 1
ATOM 794 C CA . ALA A 1 115 ? -8.376 -3.066 -13.984 1.00 97.19 115 ALA A CA 1
ATOM 795 C C . ALA A 1 115 ? -7.987 -3.300 -15.459 1.00 97.19 115 ALA A C 1
ATOM 797 O O . ALA A 1 115 ? -8.643 -4.077 -16.142 1.00 97.19 115 ALA A O 1
ATOM 798 N N . ASP A 1 116 ? -6.890 -2.697 -15.936 1.00 96.00 116 ASP A N 1
ATOM 799 C CA . ASP A 1 116 ? -6.315 -2.949 -17.273 1.00 96.00 116 ASP A CA 1
ATOM 800 C C . ASP A 1 116 ? -5.485 -4.257 -17.346 1.00 96.00 116 ASP A C 1
ATOM 802 O O . ASP A 1 116 ? -4.868 -4.584 -18.365 1.00 96.00 116 ASP A O 1
ATOM 806 N N . GLY A 1 117 ? -5.451 -5.016 -16.246 1.00 96.25 117 GLY A N 1
ATOM 807 C CA . GLY A 1 117 ? -4.672 -6.235 -16.062 1.00 96.25 117 GLY A CA 1
ATOM 808 C C . GLY A 1 117 ? -3.181 -5.995 -15.812 1.00 96.25 117 GLY A C 1
ATOM 809 O O . GLY A 1 117 ? -2.417 -6.961 -15.736 1.00 96.25 117 GLY A O 1
ATOM 810 N N . GLY A 1 118 ? -2.712 -4.748 -15.771 1.00 96.56 118 GLY A N 1
ATOM 811 C CA . GLY A 1 118 ? -1.335 -4.414 -15.421 1.00 96.56 118 GLY A CA 1
ATOM 812 C C . GLY A 1 118 ? -1.032 -4.738 -13.959 1.00 96.56 118 GLY A C 1
ATOM 813 O O . GLY A 1 118 ? -1.912 -4.653 -13.105 1.00 96.56 118 GLY A O 1
ATOM 814 N N . VAL A 1 119 ? 0.220 -5.089 -13.667 1.00 97.69 119 VAL A N 1
ATOM 815 C CA . VAL A 1 119 ? 0.700 -5.263 -12.290 1.00 97.69 119 VAL A CA 1
ATOM 816 C C . VAL A 1 119 ? 1.635 -4.112 -11.958 1.00 97.69 119 VAL A C 1
ATOM 818 O O . VAL A 1 119 ? 2.564 -3.810 -12.712 1.00 97.69 119 VAL A O 1
ATOM 821 N N . HIS A 1 120 ? 1.345 -3.444 -10.850 1.00 98.38 120 HIS A N 1
ATOM 822 C CA . HIS A 1 120 ? 2.231 -2.479 -10.222 1.00 98.38 120 HIS A CA 1
ATOM 823 C C . HIS A 1 120 ? 2.880 -3.136 -9.001 1.00 98.38 120 HIS A C 1
ATOM 825 O O . HIS A 1 120 ? 2.220 -3.883 -8.277 1.00 98.38 120 HIS A O 1
ATOM 831 N N . ALA A 1 121 ? 4.158 -2.861 -8.774 1.00 98.31 121 ALA A N 1
ATOM 832 C CA . ALA A 1 121 ? 4.939 -3.444 -7.691 1.00 98.31 121 ALA A CA 1
ATOM 833 C C . ALA A 1 121 ? 5.827 -2.383 -7.029 1.00 98.31 121 ALA A C 1
ATOM 835 O O . ALA A 1 121 ? 6.282 -1.459 -7.699 1.00 98.31 121 ALA A O 1
ATOM 836 N N . TRP A 1 122 ? 6.061 -2.489 -5.722 1.00 98.69 122 TRP A N 1
ATOM 837 C CA . TRP A 1 122 ? 7.006 -1.646 -4.975 1.00 98.69 122 TRP A CA 1
ATOM 838 C C . TRP A 1 122 ? 7.518 -2.359 -3.721 1.00 98.69 122 TRP A C 1
ATOM 840 O O . TRP A 1 122 ? 6.984 -3.392 -3.322 1.00 98.69 122 TRP A O 1
ATOM 850 N N . GLY A 1 123 ? 8.540 -1.810 -3.075 1.00 98.50 123 GLY A N 1
ATOM 851 C CA . GLY A 1 123 ? 9.203 -2.400 -1.918 1.00 98.50 123 GLY A CA 1
ATOM 852 C C . GLY A 1 123 ? 10.502 -3.113 -2.284 1.00 98.50 123 GLY A C 1
ATOM 853 O O . GLY A 1 123 ? 11.224 -2.686 -3.188 1.00 98.50 123 GLY A O 1
ATOM 854 N N . SER A 1 124 ? 10.795 -4.201 -1.565 1.00 98.50 124 SER A N 1
ATOM 855 C CA . SER A 1 124 ? 12.033 -4.968 -1.732 1.00 98.50 124 SER A CA 1
ATOM 856 C C . SER A 1 124 ? 12.145 -5.597 -3.124 1.00 98.50 124 SER A C 1
ATOM 858 O O . SER A 1 124 ? 11.191 -6.191 -3.630 1.00 98.50 124 SER A O 1
ATOM 860 N N . ASN A 1 125 ? 13.329 -5.502 -3.726 1.00 98.12 125 ASN A N 1
ATOM 861 C CA . ASN A 1 125 ? 13.610 -5.975 -5.075 1.00 98.12 125 ASN A CA 1
ATOM 862 C C . ASN A 1 125 ? 14.975 -6.666 -5.215 1.00 98.12 125 ASN A C 1
ATOM 864 O O . ASN A 1 125 ? 15.412 -6.901 -6.337 1.00 98.12 125 ASN A O 1
ATOM 868 N N . SER A 1 126 ? 15.656 -7.036 -4.127 1.00 97.62 126 SER A N 1
ATOM 869 C CA . SER A 1 126 ? 17.005 -7.634 -4.201 1.00 97.62 126 SER A CA 1
ATOM 870 C C . SER A 1 126 ? 17.086 -8.904 -5.069 1.00 97.62 126 SER A C 1
ATOM 872 O O . SER A 1 126 ? 18.162 -9.257 -5.538 1.00 97.62 126 SER A O 1
ATOM 874 N N . PHE A 1 127 ? 15.947 -9.558 -5.324 1.00 96.62 127 PHE A N 1
ATOM 875 C CA . PHE A 1 127 ? 15.816 -10.739 -6.186 1.00 96.62 127 PHE A CA 1
ATOM 876 C C . PHE A 1 127 ? 15.017 -10.484 -7.479 1.00 96.62 127 PHE A C 1
ATOM 878 O O . PHE A 1 127 ? 14.543 -11.429 -8.104 1.00 96.62 127 PHE A O 1
ATOM 885 N N . GLY A 1 128 ? 14.799 -9.225 -7.869 1.00 97.25 128 GLY A N 1
ATOM 886 C CA . GLY A 1 128 ? 13.968 -8.883 -9.030 1.00 97.25 128 GLY A CA 1
ATOM 887 C C . GLY A 1 128 ? 12.466 -9.113 -8.810 1.00 97.25 128 GLY A C 1
ATOM 888 O O . GLY A 1 128 ? 11.717 -9.285 -9.771 1.00 97.25 128 GLY A O 1
ATOM 889 N N . LEU A 1 129 ? 12.014 -9.126 -7.549 1.00 96.81 129 LEU A N 1
ATOM 890 C CA . LEU A 1 129 ? 10.631 -9.420 -7.139 1.00 96.81 129 LEU A CA 1
ATOM 891 C C . LEU A 1 129 ? 9.590 -8.454 -7.722 1.00 96.81 129 LEU A C 1
ATOM 893 O O . LEU A 1 129 ? 8.414 -8.805 -7.812 1.00 96.81 129 LEU A O 1
ATOM 897 N N . LEU A 1 130 ? 10.003 -7.242 -8.102 1.00 97.50 130 LEU A N 1
ATOM 898 C CA . LEU A 1 130 ? 9.114 -6.244 -8.698 1.00 97.50 130 LEU A CA 1
ATOM 899 C C . LEU A 1 130 ? 8.883 -6.490 -10.190 1.00 97.50 130 LEU A C 1
ATOM 901 O O . LEU A 1 130 ? 7.928 -5.965 -10.769 1.00 97.50 130 LEU A O 1
ATOM 905 N N . GLY A 1 131 ? 9.754 -7.282 -10.820 1.00 96.50 131 GLY A N 1
ATOM 906 C CA . GLY A 1 131 ? 9.688 -7.578 -12.240 1.00 96.50 131 GLY A CA 1
ATOM 907 C C . GLY A 1 131 ? 9.833 -6.334 -13.112 1.00 96.50 131 GLY A C 1
ATOM 908 O O . GLY A 1 131 ? 9.238 -6.300 -14.175 1.00 96.50 131 GLY A O 1
ATOM 909 N N . ASP A 1 132 ? 10.570 -5.303 -12.692 1.00 95.50 132 ASP A N 1
ATOM 910 C CA . ASP A 1 132 ? 10.806 -4.076 -13.477 1.00 95.50 132 ASP A CA 1
ATOM 911 C C . ASP A 1 132 ? 12.091 -4.141 -14.329 1.00 95.50 132 ASP A C 1
ATOM 913 O O . ASP A 1 132 ? 12.515 -3.143 -14.906 1.00 95.50 132 ASP A O 1
ATOM 917 N N . GLY A 1 133 ? 12.716 -5.321 -14.406 1.00 95.88 133 GLY A N 1
ATOM 918 C CA . GLY A 1 133 ? 14.001 -5.530 -15.078 1.00 95.88 133 GLY A CA 1
ATOM 919 C C . GLY A 1 133 ? 15.214 -5.092 -14.252 1.00 95.88 133 GLY A C 1
ATOM 920 O O . GLY A 1 133 ? 16.331 -5.132 -14.760 1.00 95.88 133 GLY A O 1
ATOM 921 N N . THR A 1 134 ? 15.015 -4.690 -12.995 1.00 96.38 134 THR A N 1
ATOM 922 C CA . THR A 1 134 ? 16.084 -4.298 -12.070 1.00 96.38 134 THR A CA 1
ATOM 923 C C . THR A 1 134 ? 16.052 -5.138 -10.794 1.00 96.38 134 THR A C 1
ATOM 925 O O . THR A 1 134 ? 15.123 -5.915 -10.572 1.00 96.38 134 THR A O 1
ATOM 928 N N . THR A 1 135 ? 17.062 -4.963 -9.941 1.00 97.75 135 THR A N 1
ATOM 929 C CA . THR A 1 135 ? 17.121 -5.535 -8.583 1.00 97.75 135 THR A CA 1
ATOM 930 C C . THR A 1 135 ? 17.168 -4.454 -7.498 1.00 97.75 135 THR A C 1
ATOM 932 O O . THR A 1 135 ? 17.629 -4.688 -6.381 1.00 97.75 135 THR A O 1
ATOM 935 N N . THR A 1 136 ? 16.747 -3.234 -7.835 1.00 97.88 136 THR A N 1
ATOM 936 C CA . THR A 1 136 ? 16.779 -2.078 -6.932 1.00 97.88 136 THR A CA 1
ATOM 937 C C . THR A 1 136 ? 15.431 -1.910 -6.251 1.00 97.88 136 THR A C 1
ATOM 939 O O . THR A 1 136 ? 14.403 -1.899 -6.931 1.00 97.88 136 THR A O 1
ATOM 942 N N . ASP A 1 137 ? 15.440 -1.789 -4.922 1.00 98.38 137 ASP A N 1
ATOM 943 C CA . ASP A 1 137 ? 14.247 -1.501 -4.123 1.00 98.38 137 ASP A CA 1
ATOM 944 C C . ASP A 1 137 ? 13.541 -0.236 -4.635 1.00 98.38 137 ASP A C 1
ATOM 946 O O . ASP A 1 137 ? 14.177 0.717 -5.098 1.00 98.38 137 ASP A O 1
ATOM 950 N N . ARG A 1 138 ? 12.209 -0.208 -4.558 1.00 98.25 138 ARG A N 1
ATOM 951 C CA . ARG A 1 138 ? 11.402 0.911 -5.064 1.00 98.25 138 ARG A CA 1
ATOM 952 C C . ARG A 1 138 ? 10.487 1.444 -3.977 1.00 98.25 138 ARG A C 1
ATOM 954 O O . ARG A 1 138 ? 9.571 0.753 -3.548 1.00 98.25 138 ARG A O 1
ATOM 961 N N . SER A 1 139 ? 10.684 2.700 -3.583 1.00 98.31 139 SER A N 1
ATOM 962 C CA . SER A 1 139 ? 9.799 3.391 -2.635 1.00 98.31 139 SER A CA 1
ATOM 963 C C . SER A 1 139 ? 8.526 3.952 -3.265 1.00 98.31 139 SER A C 1
ATOM 965 O O . SER A 1 139 ? 7.638 4.400 -2.542 1.00 98.31 139 SER A O 1
ATOM 967 N N . THR A 1 140 ? 8.394 3.891 -4.588 1.00 98.19 140 THR A N 1
ATOM 968 C CA . THR A 1 140 ? 7.159 4.175 -5.324 1.00 98.19 140 THR A CA 1
ATOM 969 C C . THR A 1 140 ? 6.833 3.040 -6.291 1.00 98.19 140 THR A C 1
ATOM 971 O O . THR A 1 140 ? 7.733 2.292 -6.682 1.00 98.19 140 THR A O 1
ATOM 974 N N . PRO A 1 141 ? 5.557 2.874 -6.684 1.00 98.50 141 PRO A N 1
ATOM 975 C CA . PRO A 1 141 ? 5.174 1.846 -7.641 1.00 98.50 141 PRO A CA 1
ATOM 976 C C . PRO A 1 141 ? 5.929 1.933 -8.965 1.00 98.50 141 PRO A C 1
ATOM 978 O O . PRO A 1 141 ? 6.117 3.000 -9.553 1.00 98.50 141 PRO A O 1
ATOM 981 N N . VAL A 1 142 ? 6.297 0.764 -9.472 1.00 97.94 142 VAL A N 1
ATOM 982 C CA . VAL A 1 142 ? 6.789 0.543 -10.829 1.00 97.94 142 VAL A CA 1
ATOM 983 C C . VAL A 1 142 ? 5.873 -0.441 -11.544 1.00 97.94 142 VAL A C 1
ATOM 985 O O . VAL A 1 142 ? 5.200 -1.260 -10.918 1.00 97.94 142 VAL A O 1
ATOM 988 N N . ARG A 1 143 ? 5.822 -0.364 -12.874 1.00 97.06 143 ARG A N 1
ATOM 989 C CA . ARG A 1 143 ? 5.119 -1.366 -13.682 1.00 97.06 143 ARG A CA 1
ATOM 990 C C . ARG A 1 143 ? 5.997 -2.600 -13.806 1.00 9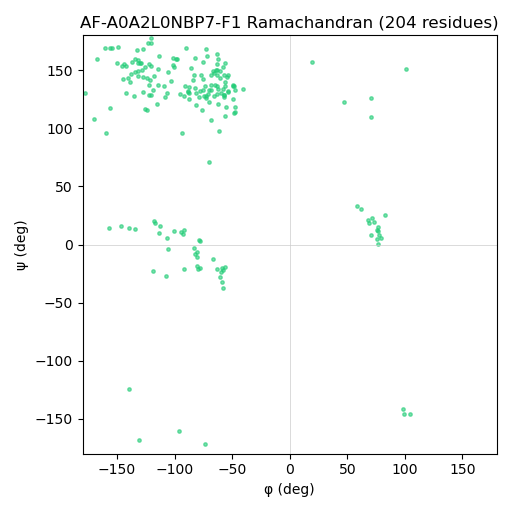7.06 143 ARG A C 1
ATOM 992 O O . ARG A 1 143 ? 7.124 -2.493 -14.282 1.00 97.06 143 ARG A O 1
ATOM 999 N N . SER A 1 144 ? 5.453 -3.760 -13.462 1.00 94.88 144 SER A N 1
ATOM 1000 C CA . SER A 1 144 ? 6.109 -5.024 -13.776 1.00 94.88 144 SER A CA 1
ATOM 1001 C C . SER A 1 144 ? 6.084 -5.244 -15.290 1.00 94.88 144 SER A C 1
ATOM 1003 O O . SER A 1 144 ? 5.048 -5.072 -15.945 1.00 94.88 144 SER A O 1
ATOM 1005 N N . VAL A 1 145 ? 7.218 -5.626 -15.870 1.00 89.50 145 VAL A N 1
ATOM 1006 C CA . VAL A 1 145 ? 7.298 -6.025 -17.269 1.00 89.50 145 VAL A CA 1
ATOM 1007 C C . VAL A 1 145 ? 6.494 -7.306 -17.461 1.00 89.50 145 VAL A C 1
ATOM 1009 O O . VAL A 1 145 ? 6.659 -8.297 -16.753 1.00 89.50 145 VAL A O 1
ATOM 1012 N N . ARG A 1 146 ? 5.589 -7.304 -18.440 1.00 76.75 146 ARG A N 1
ATOM 1013 C CA . ARG A 1 146 ? 4.992 -8.556 -18.905 1.00 76.75 146 ARG A CA 1
ATOM 1014 C C . ARG A 1 146 ? 6.046 -9.274 -19.735 1.00 76.75 146 ARG A C 1
ATOM 1016 O O . ARG A 1 146 ? 6.569 -8.686 -20.682 1.00 76.75 146 ARG A O 1
ATOM 1023 N N . SER A 1 147 ? 6.315 -10.541 -19.432 1.00 60.34 147 SER A N 1
ATOM 1024 C CA . SER A 1 147 ? 6.981 -11.424 -20.384 1.00 60.34 147 SER A CA 1
ATOM 1025 C C . SER A 1 147 ? 6.073 -11.533 -21.609 1.00 60.34 147 SER A C 1
ATOM 1027 O O . SER A 1 147 ? 5.055 -12.224 -21.625 1.00 60.34 147 SER A O 1
ATOM 1029 N N . GLY A 1 148 ? 6.370 -10.743 -22.637 1.00 51.66 148 GLY A N 1
ATOM 1030 C CA . GLY A 1 148 ? 5.666 -10.856 -23.899 1.00 51.66 148 GLY A CA 1
ATOM 1031 C C . GLY A 1 148 ? 5.921 -12.246 -24.468 1.00 51.66 148 GLY A C 1
ATOM 1032 O O . GLY A 1 148 ? 7.073 -12.661 -24.588 1.00 51.66 148 GLY A O 1
ATOM 1033 N N . ARG A 1 149 ? 4.866 -12.924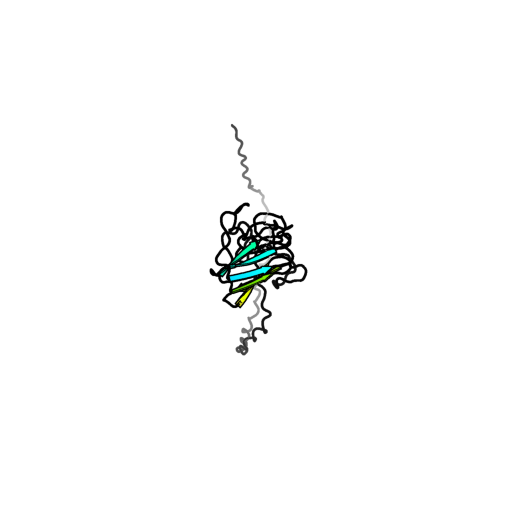 -24.944 1.00 54.00 149 ARG A N 1
ATOM 1034 C CA . ARG A 1 149 ? 5.053 -13.704 -26.176 1.00 54.00 149 ARG A CA 1
ATOM 1035 C C . ARG A 1 149 ? 5.774 -12.767 -27.148 1.00 54.00 149 ARG A C 1
ATOM 1037 O O . ARG A 1 149 ? 5.352 -11.604 -27.224 1.00 54.00 149 ARG A O 1
ATOM 1044 N N . PRO A 1 150 ? 6.843 -13.207 -27.836 1.00 45.09 150 PRO A N 1
ATOM 1045 C CA . PRO A 1 150 ? 7.535 -12.343 -28.776 1.00 45.09 150 PRO A CA 1
ATOM 1046 C C . PRO A 1 150 ? 6.469 -11.724 -29.667 1.00 45.09 150 PRO A C 1
ATOM 1048 O O . PRO A 1 150 ? 5.611 -12.443 -30.191 1.00 45.09 150 PRO A O 1
ATOM 1051 N N . ARG A 1 151 ? 6.448 -10.387 -29.752 1.00 51.28 151 ARG A N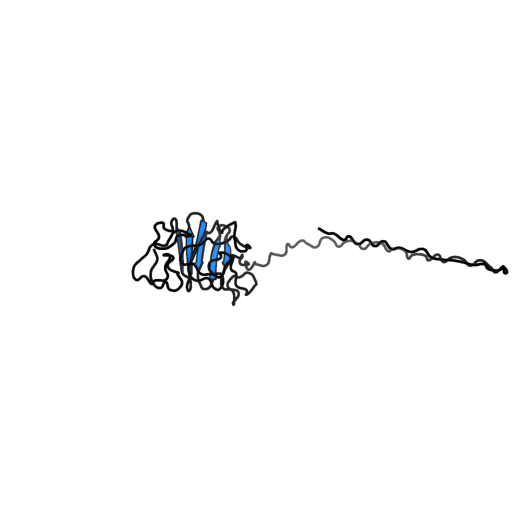 1
ATOM 1052 C CA . ARG A 1 151 ? 5.621 -9.705 -30.745 1.00 51.28 151 ARG A CA 1
ATOM 1053 C C . ARG A 1 151 ? 5.932 -10.423 -32.043 1.00 51.28 151 ARG A C 1
ATOM 1055 O O . ARG A 1 151 ? 7.088 -10.396 -32.459 1.00 51.28 151 ARG A O 1
ATOM 1062 N N . ARG A 1 152 ? 4.950 -11.144 -32.604 1.00 49.62 152 ARG A N 1
ATOM 1063 C CA . ARG A 1 152 ? 5.102 -11.795 -33.904 1.00 49.62 152 ARG A CA 1
ATOM 1064 C C . ARG A 1 152 ? 5.692 -10.708 -34.781 1.00 49.62 152 ARG A C 1
ATOM 1066 O O . ARG A 1 152 ? 5.050 -9.665 -34.918 1.00 49.62 152 ARG A O 1
ATOM 1073 N N . ALA A 1 153 ? 6.934 -10.895 -35.237 1.00 47.69 153 ALA A N 1
ATOM 1074 C CA . ALA A 1 153 ? 7.514 -9.992 -36.208 1.00 47.69 153 ALA A CA 1
ATOM 1075 C C . ALA A 1 153 ? 6.429 -9.849 -37.270 1.00 47.69 153 ALA A C 1
ATOM 1077 O O . ALA A 1 153 ? 5.921 -10.860 -37.774 1.00 47.69 153 ALA A O 1
ATOM 1078 N N . SER A 1 154 ? 5.931 -8.629 -37.471 1.00 49.16 154 SER A N 1
ATOM 1079 C CA . SER A 1 154 ? 5.034 -8.385 -38.580 1.00 49.16 154 SER A CA 1
ATOM 1080 C C . SER A 1 154 ? 5.833 -8.848 -39.783 1.00 49.16 154 SER A C 1
ATOM 1082 O O . SER A 1 154 ? 6.878 -8.281 -40.092 1.00 49.16 154 SER A O 1
ATOM 1084 N N . ASN A 1 155 ? 5.401 -9.953 -40.388 1.00 47.88 155 ASN A N 1
ATOM 1085 C CA . ASN A 1 155 ? 5.964 -10.434 -41.632 1.00 47.88 155 ASN A CA 1
ATOM 1086 C C . ASN A 1 155 ? 5.501 -9.433 -42.692 1.00 47.88 155 ASN A C 1
ATOM 1088 O O . ASN A 1 155 ? 4.568 -9.687 -43.446 1.00 47.88 155 ASN A O 1
ATOM 1092 N N . ARG A 1 156 ? 6.064 -8.223 -42.652 1.00 54.16 156 ARG A N 1
ATOM 1093 C CA . ARG A 1 156 ? 6.141 -7.379 -43.823 1.00 54.16 156 ARG A CA 1
ATOM 1094 C C . ARG A 1 156 ? 7.114 -8.125 -44.708 1.00 54.16 156 ARG A C 1
ATOM 1096 O O . ARG A 1 156 ? 8.299 -8.197 -44.391 1.00 54.16 156 ARG A O 1
ATOM 1103 N N . SER A 1 157 ? 6.578 -8.728 -45.763 1.00 49.78 157 SER A N 1
ATOM 1104 C CA . SER A 1 157 ? 7.374 -9.139 -46.908 1.00 49.78 157 SER A CA 1
ATOM 1105 C C . SER A 1 157 ? 8.384 -8.026 -47.195 1.00 49.78 157 SER A C 1
ATOM 1107 O O . SER A 1 157 ? 7.980 -6.855 -47.170 1.00 49.78 157 SER A O 1
ATOM 1109 N N . PRO A 1 158 ? 9.671 -8.334 -47.415 1.00 49.41 158 PRO A N 1
ATOM 1110 C CA . PRO A 1 158 ? 10.588 -7.313 -47.880 1.00 49.41 158 PRO A CA 1
ATOM 1111 C C . PRO A 1 158 ? 9.979 -6.733 -49.159 1.00 49.41 158 PRO A C 1
ATOM 1113 O O . PRO A 1 158 ? 9.703 -7.461 -50.114 1.00 49.41 158 PRO A O 1
ATOM 1116 N N . GLY A 1 159 ? 9.667 -5.435 -49.131 1.00 61.59 159 GLY A N 1
ATOM 1117 C CA . GLY A 1 159 ? 9.351 -4.708 -50.353 1.00 61.59 159 GLY A CA 1
ATOM 1118 C C . GLY A 1 159 ? 10.528 -4.844 -51.325 1.00 61.59 159 GLY A C 1
ATOM 1119 O O . GLY A 1 159 ? 11.645 -5.125 -50.878 1.00 61.59 159 GLY A O 1
ATOM 1120 N N . PRO A 1 160 ? 10.301 -4.689 -52.638 1.00 57.59 160 PRO A N 1
ATOM 1121 C CA . PRO A 1 160 ? 11.368 -4.829 -53.619 1.00 57.59 160 PRO A CA 1
ATOM 1122 C C . PRO A 1 160 ? 12.545 -3.919 -53.249 1.00 57.59 160 PRO A C 1
ATOM 1124 O O . PRO A 1 160 ? 12.352 -2.751 -52.905 1.00 57.59 160 PRO A O 1
ATOM 1127 N N . SER A 1 161 ? 13.753 -4.489 -53.279 1.00 60.47 161 SER A N 1
ATOM 1128 C CA . SER A 1 161 ? 15.005 -3.776 -53.031 1.00 60.47 161 SER A CA 1
ATOM 1129 C C . SER A 1 161 ? 15.065 -2.491 -53.865 1.00 60.47 161 SER A C 1
ATOM 1131 O O . SER A 1 161 ? 14.716 -2.537 -55.048 1.00 60.47 161 SER A O 1
ATOM 1133 N N . PRO A 1 162 ? 15.518 -1.354 -53.310 1.00 59.31 162 PRO A N 1
ATOM 1134 C CA . PRO A 1 162 ? 15.742 -0.168 -54.121 1.00 59.31 162 PRO A CA 1
ATOM 1135 C C . PRO A 1 162 ? 16.840 -0.460 -55.152 1.00 59.31 162 PRO A C 1
ATOM 1137 O O . PRO A 1 162 ? 17.908 -0.972 -54.809 1.00 59.31 162 PRO A O 1
ATOM 1140 N N . SER A 1 163 ? 16.555 -0.158 -56.418 1.00 57.38 163 SER A N 1
ATOM 1141 C CA . SER A 1 163 ? 17.519 -0.239 -57.517 1.00 57.38 163 SER A CA 1
ATOM 1142 C C . SER A 1 163 ? 18.773 0.590 -57.202 1.00 57.38 163 SER A C 1
ATOM 1144 O O . SER A 1 163 ? 18.651 1.663 -56.603 1.00 57.38 163 SER A O 1
ATOM 1146 N N . PRO A 1 164 ? 19.975 0.139 -57.604 1.00 61.34 164 PRO A N 1
ATOM 1147 C CA . PRO A 1 164 ? 21.196 0.904 -57.382 1.00 61.34 164 PRO A CA 1
ATOM 1148 C C . PRO A 1 164 ? 21.152 2.243 -58.142 1.00 61.34 164 PRO A C 1
ATOM 1150 O O . PRO A 1 164 ? 20.585 2.304 -59.238 1.00 61.34 164 PRO A O 1
ATOM 1153 N N . PRO A 1 165 ? 21.748 3.320 -57.593 1.00 63.94 165 PRO A N 1
ATOM 1154 C CA . PRO A 1 165 ? 21.885 4.579 -58.316 1.00 63.94 165 PRO A CA 1
ATOM 1155 C C . PRO A 1 165 ? 22.788 4.404 -59.554 1.00 63.94 165 PRO A C 1
ATOM 1157 O O . PRO A 1 165 ? 23.690 3.561 -59.537 1.00 63.94 165 PRO A O 1
ATOM 1160 N N . PRO A 1 166 ? 22.577 5.190 -60.628 1.00 60.78 166 PRO A N 1
ATOM 1161 C CA . PRO A 1 166 ? 23.441 5.149 -61.804 1.00 60.78 166 PRO A CA 1
ATOM 1162 C C . PRO A 1 166 ? 24.877 5.575 -61.445 1.00 60.78 166 PRO A C 1
ATOM 1164 O O . PRO A 1 166 ? 25.063 6.385 -60.532 1.00 60.78 166 PRO A O 1
ATOM 1167 N N . PRO A 1 167 ? 25.900 5.060 -62.154 1.00 55.28 167 PRO A N 1
ATOM 1168 C CA . PRO A 1 167 ? 27.287 5.408 -61.879 1.00 55.28 167 PRO A CA 1
ATOM 1169 C C . PRO A 1 167 ? 27.506 6.906 -62.101 1.00 55.28 167 PRO A C 1
ATOM 1171 O O . PRO A 1 167 ? 27.307 7.427 -63.199 1.00 55.28 167 PRO A O 1
ATOM 1174 N N . THR A 1 168 ? 27.934 7.603 -61.051 1.00 54.72 168 THR A N 1
ATOM 1175 C CA . THR A 1 168 ? 28.421 8.977 -61.156 1.00 54.72 168 THR A CA 1
ATOM 1176 C C . THR A 1 168 ? 29.757 8.973 -61.888 1.00 54.72 168 THR A C 1
ATOM 1178 O O . THR A 1 168 ? 30.711 8.318 -61.464 1.00 54.72 168 THR A O 1
ATOM 1181 N N . THR A 1 169 ? 29.812 9.710 -62.990 1.00 47.75 169 THR A N 1
ATOM 1182 C CA . THR A 1 169 ? 31.012 10.045 -63.758 1.00 47.75 169 THR A CA 1
ATOM 1183 C C . THR A 1 169 ? 32.127 10.571 -62.840 1.00 47.75 169 THR A C 1
ATOM 1185 O O . THR A 1 169 ? 31.848 11.396 -61.967 1.00 47.75 169 THR A O 1
ATOM 1188 N N . PRO A 1 170 ? 33.392 10.142 -63.010 1.00 43.81 170 PRO A N 1
ATOM 1189 C CA . PRO A 1 170 ? 34.488 10.664 -62.207 1.00 43.81 170 PRO A CA 1
ATOM 1190 C C . PRO A 1 170 ? 34.785 12.120 -62.580 1.00 43.81 170 PRO A C 1
ATOM 1192 O O . PRO A 1 170 ? 34.890 12.482 -63.754 1.00 43.81 170 PRO A O 1
ATOM 1195 N N . TRP A 1 171 ? 34.917 12.950 -61.547 1.00 33.12 171 TRP A N 1
ATOM 1196 C CA . TRP A 1 171 ? 35.261 14.36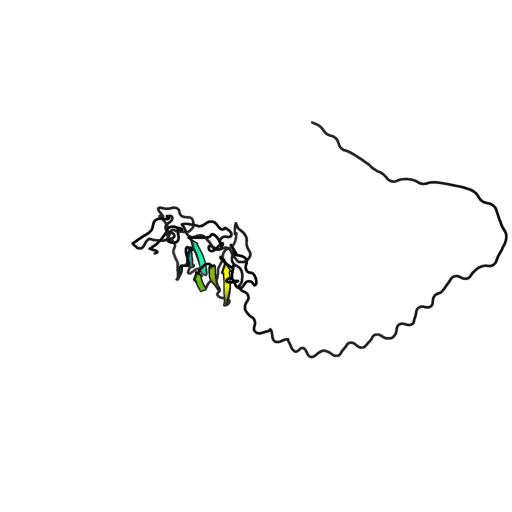3 -61.638 1.00 33.12 171 TRP A CA 1
ATOM 1197 C C . TRP A 1 171 ? 36.593 14.574 -62.368 1.00 33.12 171 TRP A C 1
ATOM 1199 O O . TRP A 1 171 ? 37.614 13.974 -62.034 1.00 33.12 171 TRP A O 1
ATOM 1209 N N . ARG A 1 172 ? 36.567 15.458 -63.370 1.00 35.22 172 ARG A N 1
ATOM 1210 C CA . ARG A 1 172 ? 37.731 15.925 -64.126 1.00 35.22 172 ARG A CA 1
ATOM 1211 C C . ARG A 1 172 ? 38.416 17.030 -63.316 1.00 35.22 172 ARG A C 1
ATOM 1213 O O . ARG A 1 172 ? 37.793 18.045 -63.019 1.00 35.22 172 ARG A O 1
ATOM 1220 N N . TRP A 1 173 ? 39.678 16.827 -62.948 1.00 30.03 173 TRP A N 1
ATOM 1221 C CA . TRP A 1 173 ? 40.513 17.839 -62.297 1.00 30.03 173 TRP A CA 1
ATOM 1222 C C . TRP A 1 173 ? 40.977 18.872 -63.333 1.00 30.03 173 TRP A C 1
ATOM 1224 O O . TRP A 1 173 ? 41.711 18.528 -64.260 1.00 30.03 173 TRP A O 1
ATOM 1234 N N . SER A 1 174 ? 40.555 20.129 -63.186 1.00 37.53 174 SER A N 1
ATOM 1235 C CA . SER A 1 174 ? 41.108 21.268 -63.926 1.00 37.53 174 SER A CA 1
ATOM 1236 C C . SER A 1 174 ? 42.204 21.905 -63.073 1.00 37.53 174 SER A C 1
ATOM 1238 O O . SER A 1 174 ? 41.917 22.679 -62.164 1.00 37.53 174 SER A O 1
ATOM 1240 N N . GLY A 1 175 ? 43.461 21.535 -63.325 1.00 36.72 175 GLY A N 1
ATOM 1241 C CA . GLY A 1 175 ? 44.614 22.252 -62.780 1.00 36.72 175 GLY A CA 1
ATOM 1242 C C . GLY A 1 175 ? 44.850 23.556 -63.558 1.00 36.72 175 GLY A C 1
ATOM 1243 O O . GLY A 1 175 ? 44.591 23.574 -64.762 1.00 36.72 175 GLY A O 1
ATOM 1244 N N . PRO A 1 176 ? 45.315 24.640 -62.915 1.00 42.72 176 PRO A N 1
ATOM 1245 C CA . PRO A 1 176 ? 45.614 25.887 -63.608 1.00 42.72 176 PRO A CA 1
ATOM 1246 C C . PRO A 1 176 ? 46.905 25.780 -64.433 1.00 42.72 176 PRO A C 1
ATOM 1248 O O . PRO A 1 176 ? 47.912 25.227 -63.989 1.00 42.72 176 PRO A O 1
ATOM 1251 N N . GLU A 1 177 ? 46.840 26.315 -65.649 1.00 39.12 177 GLU A N 1
ATOM 1252 C CA . GLU A 1 177 ? 47.921 26.413 -66.628 1.00 39.12 177 GLU A CA 1
ATOM 1253 C C . GLU A 1 177 ? 49.053 27.332 -66.126 1.00 39.12 177 GLU A C 1
ATOM 1255 O O . GLU A 1 177 ? 48.809 28.407 -65.579 1.00 39.12 177 GLU A O 1
ATOM 1260 N N . ASN A 1 178 ? 50.306 26.912 -66.329 1.00 36.34 178 ASN A N 1
ATOM 1261 C CA . ASN A 1 178 ? 51.498 27.736 -66.102 1.00 36.34 178 ASN A CA 1
ATOM 1262 C C . ASN A 1 178 ? 51.607 28.842 -67.173 1.00 36.34 178 ASN A C 1
ATOM 1264 O O . ASN A 1 178 ? 51.643 28.505 -68.359 1.00 36.34 178 ASN A O 1
ATOM 1268 N N . PRO A 1 179 ? 51.792 30.124 -66.811 1.00 47.94 179 PRO A N 1
ATOM 1269 C CA . PRO A 1 179 ? 52.263 31.141 -67.749 1.00 47.94 179 PRO A CA 1
ATOM 1270 C C . PRO A 1 179 ? 53.809 31.166 -67.838 1.00 47.94 179 PRO A C 1
ATOM 1272 O O . PRO A 1 179 ? 54.490 30.806 -66.872 1.00 47.94 179 PRO A O 1
ATOM 1275 N N . PRO A 1 180 ? 54.398 31.574 -68.982 1.00 44.03 180 PRO A N 1
ATOM 1276 C CA . PRO A 1 180 ? 55.838 31.487 -69.210 1.00 44.03 180 PRO A CA 1
ATOM 1277 C C . PRO A 1 180 ? 56.635 32.657 -68.603 1.00 44.03 180 PRO A C 1
ATOM 1279 O O . PRO A 1 180 ? 56.119 33.734 -68.317 1.00 44.03 180 PRO A O 1
ATOM 1282 N N . LEU A 1 181 ? 57.936 32.401 -68.437 1.00 41.72 181 LEU A N 1
ATOM 1283 C CA . LEU A 1 181 ? 58.973 33.247 -67.835 1.00 41.72 181 LEU A CA 1
ATOM 1284 C C . LEU A 1 181 ? 59.088 34.662 -68.441 1.00 41.72 181 LEU A C 1
ATOM 1286 O O . LEU A 1 181 ? 59.289 34.813 -69.644 1.00 41.72 181 LEU A O 1
ATOM 1290 N N . GLY A 1 182 ? 59.125 35.686 -67.576 1.00 36.81 182 GLY A N 1
ATOM 1291 C CA . GLY A 1 182 ? 59.455 37.071 -67.934 1.00 36.81 182 GLY A CA 1
ATOM 1292 C C . GLY A 1 182 ? 59.909 37.928 -66.737 1.00 36.81 182 GLY A C 1
ATOM 1293 O O . GLY A 1 182 ? 59.074 38.432 -66.006 1.00 36.81 182 GLY A O 1
ATOM 1294 N N . ARG A 1 183 ? 61.241 38.022 -66.570 1.00 36.03 183 ARG A N 1
ATOM 1295 C CA . ARG A 1 183 ? 62.169 39.002 -65.922 1.00 36.03 183 ARG A CA 1
ATOM 1296 C C . ARG A 1 183 ? 61.723 40.058 -64.856 1.00 36.03 183 ARG A C 1
ATOM 1298 O O . ARG A 1 183 ? 60.574 40.461 -64.796 1.00 36.03 183 ARG A O 1
ATOM 1305 N N . PRO A 1 184 ? 62.671 40.542 -64.006 1.00 49.44 184 PRO A N 1
ATOM 1306 C CA . PRO A 1 184 ? 62.411 40.911 -62.607 1.00 49.44 184 PRO A CA 1
ATOM 1307 C C . PRO A 1 184 ? 62.246 42.420 -62.328 1.00 49.44 184 PRO A C 1
ATOM 1309 O O . PRO A 1 184 ? 62.876 43.257 -62.973 1.00 49.44 184 PRO A O 1
ATOM 1312 N N . GLY A 1 185 ? 61.491 42.748 -61.271 1.00 35.66 185 GLY A N 1
ATOM 1313 C CA . GLY A 1 185 ? 61.336 44.092 -60.698 1.00 35.66 185 GLY A CA 1
ATOM 1314 C C . GLY A 1 185 ? 61.196 44.051 -59.165 1.00 35.66 185 GLY A C 1
ATOM 1315 O O . GLY A 1 185 ? 60.624 43.120 -58.619 1.00 35.66 185 GLY A O 1
ATOM 1316 N N . ARG A 1 186 ? 61.802 45.035 -58.492 1.00 38.00 186 ARG A N 1
ATOM 1317 C CA . ARG A 1 186 ? 62.209 45.122 -57.066 1.00 38.00 186 ARG A CA 1
ATOM 1318 C C . ARG A 1 186 ? 61.077 45.299 -56.012 1.00 38.00 186 ARG A C 1
ATOM 1320 O O . ARG A 1 186 ? 59.963 45.639 -56.392 1.00 38.00 186 ARG A O 1
ATOM 1327 N N . PRO A 1 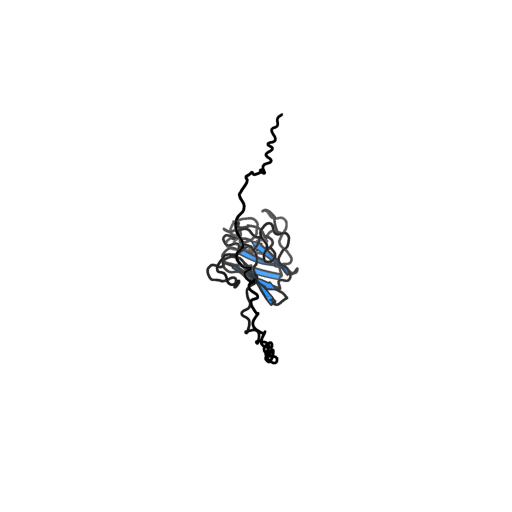187 ? 61.374 45.139 -54.693 1.00 54.84 187 PRO A N 1
ATOM 1328 C CA . PRO A 1 187 ? 60.389 45.001 -53.605 1.00 54.84 187 PRO A CA 1
ATOM 1329 C C . PRO A 1 187 ? 60.168 46.284 -52.776 1.00 54.84 187 PRO A C 1
ATOM 1331 O O . PRO A 1 187 ? 61.069 47.122 -52.734 1.00 54.84 187 PRO A O 1
ATOM 1334 N N . ARG A 1 188 ? 59.033 46.384 -52.052 1.00 39.25 188 ARG A N 1
ATOM 1335 C CA . ARG A 1 188 ? 58.783 47.235 -50.851 1.00 39.25 188 ARG A CA 1
ATOM 1336 C C . ARG A 1 188 ? 57.626 46.633 -50.016 1.00 39.25 188 ARG A C 1
ATOM 1338 O O . ARG A 1 188 ? 56.616 46.277 -50.609 1.00 39.25 188 ARG A O 1
ATOM 1345 N N . HIS A 1 189 ? 57.888 46.221 -48.766 1.00 35.84 189 HIS A N 1
ATOM 1346 C CA . HIS A 1 189 ? 57.611 46.912 -47.475 1.00 35.84 189 HIS A CA 1
ATOM 1347 C C . HIS A 1 189 ? 56.114 46.973 -47.107 1.00 35.84 189 HIS A C 1
ATOM 1349 O O . HIS A 1 189 ? 55.336 47.565 -47.845 1.00 35.84 189 HIS A O 1
ATOM 1355 N N . ASP A 1 190 ? 55.696 46.215 -46.080 1.00 37.91 190 ASP A N 1
ATOM 1356 C CA . ASP A 1 190 ? 55.293 46.682 -44.720 1.00 37.91 190 ASP A CA 1
ATOM 1357 C C . ASP A 1 190 ? 53.747 46.720 -44.650 1.00 37.91 190 ASP A C 1
ATOM 1359 O O . ASP A 1 190 ? 53.107 46.883 -45.679 1.00 37.91 190 ASP A O 1
ATOM 1363 N N . GLU A 1 191 ? 52.999 46.542 -43.560 1.00 39.53 191 GLU A N 1
ATOM 1364 C CA . GLU A 1 191 ? 53.206 46.289 -42.133 1.00 39.53 191 GLU A CA 1
ATOM 1365 C C . GLU A 1 191 ? 51.826 45.889 -41.539 1.00 39.53 191 GLU A C 1
ATOM 1367 O O . GLU A 1 191 ? 50.794 46.225 -42.112 1.00 39.53 191 GLU A O 1
ATOM 1372 N N . ARG A 1 192 ? 51.851 45.219 -40.372 1.00 40.50 192 ARG A N 1
ATOM 1373 C CA . ARG A 1 192 ? 50.940 45.300 -39.190 1.00 40.50 192 ARG A CA 1
ATOM 1374 C C . ARG A 1 192 ? 49.406 45.289 -39.374 1.00 40.50 192 ARG A C 1
ATOM 1376 O O . ARG A 1 192 ? 48.825 46.100 -40.073 1.00 40.50 192 ARG A O 1
ATOM 1383 N N . ALA A 1 193 ? 48.680 44.345 -38.766 1.00 41.78 193 ALA A N 1
ATOM 1384 C CA . ALA A 1 193 ? 48.392 44.155 -37.325 1.00 41.78 193 ALA A CA 1
ATOM 1385 C C . ALA A 1 193 ? 47.432 45.208 -36.726 1.00 41.78 193 ALA A C 1
ATOM 1387 O O . ALA A 1 193 ? 47.692 46.405 -36.795 1.00 41.78 193 ALA A O 1
ATOM 1388 N N . GLY A 1 194 ? 46.348 44.736 -36.098 1.00 43.28 194 GLY A N 1
ATOM 1389 C CA . GLY A 1 194 ? 45.369 45.556 -35.382 1.00 43.28 194 GLY A CA 1
ATOM 1390 C C . GLY A 1 194 ? 44.388 44.693 -34.582 1.00 43.28 194 GLY A C 1
ATOM 1391 O O . GLY A 1 194 ? 43.552 43.998 -35.155 1.00 43.28 194 GLY A O 1
ATOM 1392 N N . ASP A 1 195 ? 44.564 44.729 -33.265 1.00 43.69 195 ASP A N 1
ATOM 1393 C CA . ASP A 1 195 ? 44.061 43.822 -32.234 1.00 43.69 195 ASP A CA 1
ATOM 1394 C C . ASP A 1 195 ? 42.574 43.946 -31.853 1.00 43.69 195 ASP A C 1
ATOM 1396 O O . ASP A 1 195 ? 41.943 44.998 -31.942 1.00 43.69 195 ASP A O 1
ATOM 1400 N N . ARG A 1 196 ? 42.058 42.832 -31.312 1.00 44.62 196 ARG A N 1
ATOM 1401 C CA . ARG A 1 196 ? 40.897 42.743 -30.414 1.00 44.62 196 ARG A CA 1
ATOM 1402 C C . ARG A 1 196 ? 41.375 42.829 -28.962 1.00 44.62 196 ARG A C 1
ATOM 1404 O O . ARG A 1 196 ? 42.256 42.058 -28.604 1.00 44.62 196 ARG A O 1
ATOM 1411 N N . ALA A 1 197 ? 40.689 43.601 -28.121 1.00 42.78 197 ALA A N 1
ATOM 1412 C CA . ALA A 1 197 ? 40.251 43.184 -26.779 1.00 42.78 197 ALA A CA 1
ATOM 1413 C C . ALA A 1 197 ? 39.438 44.306 -26.115 1.00 42.78 197 ALA A C 1
ATOM 1415 O O . ALA A 1 197 ? 39.870 45.454 -26.070 1.00 42.78 197 ALA A O 1
ATOM 1416 N N . ALA A 1 198 ? 38.268 43.951 -25.588 1.00 42.81 198 ALA A N 1
ATOM 1417 C CA . ALA A 1 198 ? 37.479 44.770 -24.681 1.00 42.81 198 ALA A CA 1
ATOM 1418 C C . ALA A 1 198 ? 37.425 44.039 -23.334 1.00 42.81 198 ALA A C 1
ATOM 1420 O O . ALA A 1 198 ? 36.942 42.910 -23.271 1.00 42.81 198 ALA A O 1
ATOM 1421 N N . GLU A 1 199 ? 37.905 44.686 -22.275 1.00 41.59 199 GLU A N 1
ATOM 1422 C CA . GLU A 1 199 ? 37.680 44.298 -20.884 1.00 41.59 199 GLU A CA 1
ATOM 1423 C C . GLU A 1 199 ? 36.949 45.439 -20.168 1.00 41.59 199 GLU A C 1
ATOM 1425 O O . GLU A 1 199 ? 37.330 46.604 -20.260 1.00 41.59 199 GLU A O 1
ATOM 1430 N N . HIS A 1 200 ? 35.899 45.084 -19.431 1.00 53.06 200 HIS A N 1
ATOM 1431 C CA . HIS A 1 200 ? 35.261 45.914 -18.415 1.00 53.06 200 HIS A CA 1
ATOM 1432 C C . HIS A 1 200 ? 35.184 45.094 -17.125 1.00 53.06 200 HIS A C 1
ATOM 1434 O O . HIS A 1 200 ? 34.617 43.999 -17.155 1.00 53.06 200 HIS A O 1
ATOM 1440 N N . PRO A 1 201 ? 35.604 45.643 -15.976 1.00 58.53 201 PRO A N 1
ATOM 1441 C CA . PRO A 1 201 ? 35.100 45.215 -14.681 1.00 58.53 201 PRO A CA 1
ATOM 1442 C C . PRO A 1 201 ? 34.207 46.294 -14.051 1.00 58.53 201 PRO A C 1
ATOM 1444 O O . PRO A 1 201 ? 34.519 47.484 -14.062 1.00 58.53 201 PRO A O 1
ATOM 1447 N N . ARG A 1 202 ? 33.079 45.854 -13.481 1.00 51.41 202 ARG A N 1
ATOM 1448 C CA . ARG A 1 202 ? 32.228 46.638 -12.576 1.00 51.41 202 ARG A CA 1
ATOM 1449 C C . ARG A 1 202 ? 32.723 46.454 -11.142 1.00 51.41 202 ARG A C 1
ATOM 1451 O O . ARG A 1 202 ? 32.856 45.320 -10.691 1.00 51.41 202 ARG A O 1
ATOM 1458 N N . THR A 1 203 ? 32.884 47.551 -10.414 1.00 60.69 203 THR A N 1
ATOM 1459 C CA . THR A 1 203 ? 33.017 47.583 -8.952 1.00 60.69 203 THR A CA 1
ATOM 1460 C C . THR A 1 203 ? 31.888 48.444 -8.368 1.00 60.69 203 THR A C 1
ATOM 1462 O O . THR A 1 203 ? 31.670 49.563 -8.825 1.00 60.69 203 THR A O 1
ATOM 1465 N N . GLY A 1 204 ? 31.148 47.902 -7.385 1.00 44.38 204 GLY A N 1
ATOM 1466 C CA . GLY A 1 204 ? 30.419 48.690 -6.364 1.00 44.38 204 GLY A CA 1
ATOM 1467 C C . GLY A 1 204 ? 31.412 49.293 -5.348 1.00 44.38 204 GLY A C 1
ATOM 1468 O O . GLY A 1 204 ? 32.614 49.154 -5.598 1.00 44.38 204 GLY A O 1
ATOM 1469 N N . PRO A 1 205 ? 31.016 49.917 -4.212 1.00 63.06 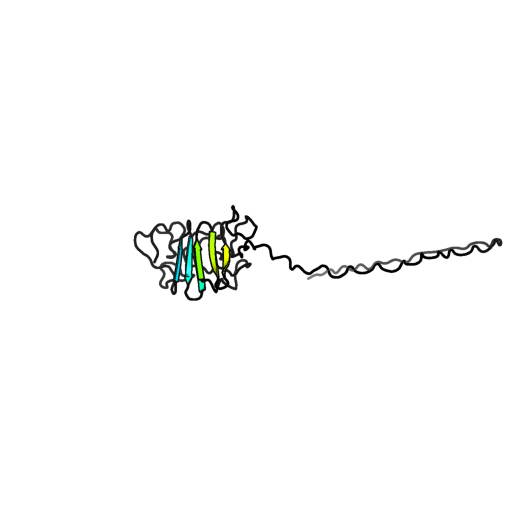205 PRO A N 1
ATOM 1470 C CA . PRO A 1 205 ? 29.832 49.704 -3.345 1.00 63.06 205 PRO A CA 1
ATOM 1471 C C . PRO A 1 205 ? 29.101 51.053 -3.036 1.00 63.06 205 PRO A C 1
ATOM 1473 O O . PRO A 1 205 ? 29.385 52.031 -3.720 1.00 63.06 205 PRO A O 1
ATOM 1476 N N . ALA A 1 206 ? 28.138 51.248 -2.122 1.00 48.53 206 ALA A N 1
ATOM 1477 C CA . ALA A 1 206 ? 27.679 50.597 -0.889 1.00 48.53 206 ALA A CA 1
ATOM 1478 C C . ALA A 1 206 ? 26.178 50.877 -0.666 1.00 48.53 206 ALA A C 1
ATOM 1480 O O . ALA A 1 206 ? 25.669 51.842 -1.282 1.00 48.53 206 ALA A O 1
#

Solvent-accessible surface area (backbone atoms only — not comparable to full-atom values): 12002 Å² total; per-residue (Å²): 113,32,62,43,79,10,82,48,6,37,44,14,46,37,46,52,66,63,30,99,54,81,40,68,32,22,19,70,78,50,58,54,86,56,91,52,58,62,70,60,68,75,47,70,29,65,29,84,43,25,28,40,34,35,28,74,84,15,30,49,34,18,20,3,40,10,80,43,4,40,38,13,46,36,47,48,70,58,31,28,22,27,40,61,25,27,26,69,80,54,58,55,85,60,91,53,56,44,61,54,43,74,47,66,45,42,43,76,29,31,39,34,35,31,75,89,69,48,43,38,18,20,3,41,9,84,82,33,74,38,36,62,87,50,50,66,57,25,25,22,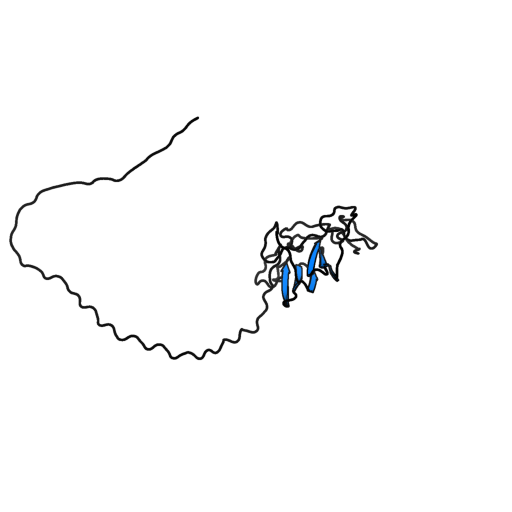23,38,62,34,62,74,85,66,74,74,76,73,73,78,81,68,70,82,69,84,77,81,76,79,79,79,86,77,78,82,82,81,83,85,77,85,80,86,80,84,92,78,87,92,83,89,89,82,85,89,79,84,89,87,86,88,86,88,86,86,86,91,78,85,88,132